Protein AF-A0AAD9VGA0-F1 (afdb_monomer_lite)

Sequence (238 aa):
MTLRWYESGWRPCSQTCGKGIQLRQIVCRRKISQDQYETVNDSSCDSDKPTGILQQECNKVACPAEWKALAWSECSRSCGGGEMTRTIRCMKRNSYGKLVTVLNHQCMHAPK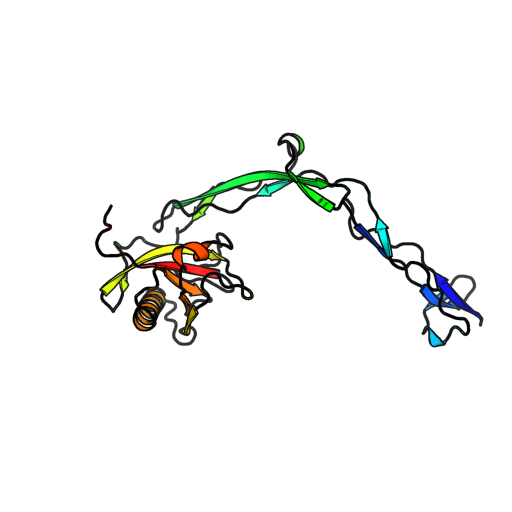PITMEECNTDINCPRAIMGSDGKEFIPLGCYKDSNNYRALPEFVANFRGRIDWSKMEKTVQKCAHQVVLKNSTYKVFAIQYYGECWSGNEGEKTYSEYGWSRNCWQGVGGSNTNFVYEFVDGKKNP

pLDDT: mean 90.89, std 9.79, range [30.86, 98.44]

InterPro domains:
  IPR000884 Thrombospondin type-1 (TSP1) repeat [PS50092] (8-62)
  IPR000884 Thrombospondin type-1 (TSP1) repeat [PS50092] (63-126)
  IPR000884 Thrombospondin type-1 (TSP1) repeat [SM00209] (5-64)
  IPR000884 Thrombospondin type-1 (TSP1) repeat [SM00209] (67-126)
  IPR036383 Thrombospondin type-1 repeat superfamily [G3DSA:2.20.100.10] (2-64)
  IPR036383 Thrombospondin type-1 repeat superfamily [G3DSA:2.20.100.10] (65-126)
  IPR036383 Thrombospondin type-1 repeat superfamily [SSF82895] (5-63)
  IPR036383 Thrombospondin type-1 repeat superfamily [SSF82895] (63-122)
  IPR050439 ADAMTS and ADAMTS-like [PTHR13723] (4-182)

Structure (mmCIF, N/CA/C/O backbone):
data_AF-A0AAD9VGA0-F1
#
_entry.id   AF-A0AAD9VGA0-F1
#
loop_
_atom_site.group_PDB
_atom_site.id
_atom_site.type_symbol
_atom_site.label_atom_id
_atom_site.label_alt_id
_atom_site.label_comp_id
_atom_site.label_asym_id
_atom_site.label_entity_id
_atom_site.label_seq_id
_atom_site.pdbx_PDB_ins_code
_atom_site.Cartn_x
_atom_site.Cartn_y
_atom_site.Cartn_z
_atom_site.occupancy
_atom_site.B_iso_or_equiv
_atom_site.auth_seq_id
_atom_site.auth_comp_id
_atom_site.auth_asym_id
_atom_site.auth_atom_id
_atom_site.pdbx_PDB_model_num
ATOM 1 N N . MET A 1 1 ? 28.575 -36.199 -36.493 1.00 62.44 1 MET A N 1
ATOM 2 C CA . MET A 1 1 ? 27.748 -35.032 -36.106 1.00 62.44 1 MET A CA 1
ATOM 3 C C . MET A 1 1 ? 28.604 -34.135 -35.233 1.00 62.44 1 MET A C 1
ATOM 5 O O . MET A 1 1 ? 29.202 -34.643 -34.300 1.00 62.44 1 MET A O 1
ATOM 9 N N . THR A 1 2 ? 28.741 -32.854 -35.564 1.00 79.94 2 THR A N 1
ATOM 10 C CA . THR A 1 2 ? 29.657 -31.941 -34.859 1.00 79.94 2 THR A CA 1
ATOM 11 C C . THR A 1 2 ? 28.898 -31.183 -33.768 1.00 79.94 2 THR A C 1
ATOM 13 O O . THR A 1 2 ? 27.889 -30.540 -34.066 1.00 79.94 2 THR A O 1
ATOM 16 N N . LEU A 1 3 ? 29.374 -31.278 -32.526 1.00 88.56 3 LEU A N 1
ATOM 17 C CA . LEU A 1 3 ? 28.863 -30.568 -31.348 1.00 88.56 3 LEU A CA 1
ATOM 18 C C . LEU A 1 3 ? 29.737 -29.342 -31.089 1.00 88.56 3 LEU A C 1
ATOM 20 O O . LEU A 1 3 ? 30.962 -29.440 -31.156 1.00 88.56 3 LEU A O 1
ATOM 24 N N . ARG A 1 4 ? 29.125 -28.172 -30.880 1.00 90.81 4 ARG A N 1
ATOM 25 C CA . ARG A 1 4 ? 29.853 -26.912 -30.658 1.00 90.81 4 ARG A CA 1
ATOM 26 C C . ARG A 1 4 ? 29.105 -25.999 -29.698 1.00 90.81 4 ARG A C 1
ATOM 28 O O . ARG A 1 4 ? 27.873 -25.952 -29.711 1.00 90.81 4 ARG A O 1
ATOM 35 N N . TRP A 1 5 ? 29.858 -25.222 -28.926 1.00 92.81 5 TRP A N 1
ATOM 36 C CA . TRP A 1 5 ? 29.312 -24.114 -28.152 1.00 92.81 5 TRP A CA 1
ATOM 37 C C . TRP A 1 5 ? 28.747 -23.040 -29.074 1.00 92.81 5 TRP A C 1
ATOM 39 O O . TRP A 1 5 ? 29.385 -22.624 -30.040 1.00 92.81 5 TRP A O 1
ATOM 49 N N . TYR A 1 6 ? 27.549 -22.577 -28.747 1.00 92.38 6 TYR A N 1
ATOM 50 C CA . TYR A 1 6 ? 26.895 -21.468 -29.415 1.00 92.38 6 TYR A CA 1
ATOM 51 C C . TYR A 1 6 ? 26.627 -20.353 -28.413 1.00 92.38 6 TYR A C 1
ATOM 53 O O . TYR A 1 6 ? 25.890 -20.543 -27.443 1.00 92.38 6 TYR A O 1
ATOM 61 N N . GLU A 1 7 ? 27.194 -19.184 -28.687 1.00 94.06 7 GLU A N 1
ATOM 62 C CA . GLU A 1 7 ? 26.879 -17.943 -27.993 1.00 94.06 7 GLU A CA 1
ATOM 63 C C . GLU A 1 7 ? 25.741 -17.231 -28.729 1.00 94.06 7 GLU A C 1
ATOM 65 O O . GLU A 1 7 ? 25.839 -16.919 -29.917 1.00 94.06 7 GLU A O 1
ATOM 70 N N . SER A 1 8 ? 24.629 -16.993 -28.036 1.00 93.50 8 SER A N 1
ATOM 71 C CA . SER A 1 8 ? 23.503 -16.280 -28.630 1.00 93.50 8 SER A CA 1
ATOM 72 C C . SER A 1 8 ? 23.785 -14.786 -28.768 1.00 93.50 8 SER A C 1
ATOM 74 O O . SER A 1 8 ? 24.541 -14.197 -27.995 1.00 93.50 8 SER A O 1
ATOM 76 N N . GLY A 1 9 ? 23.055 -14.137 -29.677 1.00 95.00 9 GLY A N 1
ATOM 77 C CA . GLY A 1 9 ? 22.855 -12.693 -29.592 1.00 95.00 9 GLY A CA 1
ATOM 78 C C . GLY A 1 9 ? 22.198 -12.295 -28.265 1.00 95.00 9 GLY A C 1
ATOM 79 O O . GLY A 1 9 ? 21.651 -13.134 -27.535 1.00 95.00 9 GLY A O 1
ATOM 80 N N . TRP A 1 10 ? 22.250 -11.004 -27.952 1.00 96.38 10 TRP A N 1
ATOM 81 C CA . TRP A 1 10 ? 21.553 -10.456 -26.797 1.00 96.38 10 TRP A CA 1
ATOM 82 C C . TRP A 1 10 ? 20.039 -10.518 -26.993 1.00 96.38 10 TRP A C 1
ATOM 84 O O . TRP A 1 10 ? 19.517 -10.155 -28.047 1.00 96.38 10 TRP A O 1
ATOM 94 N N . ARG A 1 11 ? 19.328 -10.982 -25.964 1.00 95.94 11 ARG A N 1
ATOM 95 C CA . ARG A 1 11 ? 17.867 -10.878 -25.889 1.00 95.94 11 ARG A CA 1
ATOM 96 C C . ARG A 1 11 ? 17.455 -9.403 -25.774 1.00 95.94 11 ARG A C 1
ATOM 98 O O . ARG A 1 11 ? 18.273 -8.584 -25.350 1.00 95.94 11 ARG A O 1
ATOM 105 N N . PRO A 1 12 ? 16.192 -9.060 -26.085 1.00 95.38 12 PRO A N 1
ATOM 106 C CA . PRO A 1 12 ? 15.667 -7.728 -25.814 1.00 95.38 12 PRO A CA 1
ATOM 107 C C . PRO A 1 12 ? 15.926 -7.292 -24.369 1.00 95.38 12 PRO A C 1
ATOM 109 O O . PRO A 1 12 ? 15.949 -8.112 -23.447 1.00 95.38 12 PRO A O 1
ATOM 112 N N . CYS A 1 13 ? 16.124 -5.990 -24.188 1.00 94.94 13 CYS A N 1
ATOM 113 C CA . CYS A 1 13 ? 16.367 -5.406 -22.878 1.00 94.94 13 CYS A CA 1
ATOM 114 C C . CYS A 1 13 ? 15.193 -5.678 -21.923 1.00 94.94 13 CYS A C 1
ATOM 116 O O . CYS A 1 13 ? 14.035 -5.642 -22.335 1.00 94.94 13 CYS A O 1
ATOM 118 N N . SER A 1 14 ? 15.479 -5.894 -20.634 1.00 94.56 14 SER A N 1
ATOM 119 C CA . SER A 1 14 ? 14.459 -6.127 -19.597 1.00 94.56 14 SER A CA 1
ATOM 120 C C . SER A 1 14 ? 13.507 -4.952 -19.374 1.00 94.56 14 SER A C 1
ATOM 122 O O . SER A 1 14 ? 12.482 -5.100 -18.716 1.00 94.56 14 SER A O 1
ATOM 124 N N . GLN A 1 15 ? 13.863 -3.782 -19.895 1.00 91.94 15 GLN A N 1
ATOM 125 C CA . GLN A 1 15 ? 13.056 -2.575 -19.885 1.00 91.94 15 GLN A CA 1
ATOM 126 C C . GLN A 1 15 ? 13.036 -1.986 -21.294 1.00 91.94 15 GLN A C 1
ATOM 128 O O . GLN A 1 15 ? 13.959 -2.206 -22.075 1.00 91.94 15 GLN A O 1
ATOM 133 N N . THR A 1 16 ? 12.027 -1.186 -21.618 1.00 92.62 16 THR A N 1
ATOM 134 C CA . THR A 1 16 ? 11.989 -0.394 -22.863 1.00 92.62 16 THR A CA 1
ATOM 135 C C . THR A 1 16 ? 12.555 1.019 -22.676 1.00 92.62 16 THR A C 1
ATOM 137 O O . THR A 1 16 ? 12.892 1.687 -23.648 1.00 92.62 16 THR A O 1
ATOM 140 N N . CYS A 1 17 ? 12.696 1.472 -21.427 1.00 93.25 17 CYS A N 1
ATOM 141 C CA . CYS A 1 17 ? 13.276 2.755 -21.038 1.00 93.25 17 CYS A CA 1
ATOM 142 C C . CYS A 1 17 ? 13.915 2.665 -19.643 1.00 93.25 17 CYS A C 1
ATOM 144 O O . CYS A 1 17 ? 13.653 1.739 -18.876 1.00 93.25 17 CYS A O 1
ATOM 146 N N . GLY A 1 18 ? 14.742 3.647 -19.289 1.00 91.12 18 GLY A N 1
ATOM 147 C CA . GLY A 1 18 ? 15.564 3.621 -18.079 1.00 91.12 18 GLY A CA 1
ATOM 148 C C . GLY A 1 18 ? 16.623 2.519 -18.128 1.00 91.12 18 GLY A C 1
ATOM 149 O O . GLY A 1 18 ? 16.720 1.786 -19.106 1.00 91.12 18 GLY A O 1
ATOM 150 N N . LYS A 1 19 ? 17.419 2.390 -17.065 1.00 93.19 19 LYS A N 1
ATOM 151 C CA . LYS A 1 19 ? 18.452 1.352 -16.959 1.00 93.19 19 LYS A CA 1
ATOM 152 C C . LYS A 1 19 ? 17.827 -0.049 -16.947 1.00 93.19 19 LYS A C 1
ATOM 154 O O . LYS A 1 19 ? 17.031 -0.354 -16.057 1.00 93.19 19 LYS A O 1
ATOM 159 N N . GLY A 1 20 ? 18.207 -0.889 -17.906 1.00 92.50 20 GLY A N 1
ATOM 160 C CA . GLY A 1 20 ? 17.779 -2.282 -18.014 1.00 92.50 20 GLY A CA 1
ATOM 161 C C . GLY A 1 20 ? 18.955 -3.248 -18.147 1.00 92.50 20 GLY A C 1
ATOM 162 O O . GLY A 1 20 ? 20.122 -2.853 -18.143 1.00 92.50 20 GLY A O 1
ATOM 163 N N . ILE A 1 21 ? 18.631 -4.533 -18.254 1.00 94.50 21 ILE A N 1
ATOM 164 C CA . ILE A 1 21 ? 19.590 -5.628 -18.392 1.00 94.50 21 ILE A CA 1
ATOM 165 C C . ILE A 1 21 ? 19.180 -6.496 -19.581 1.00 94.50 21 ILE A C 1
ATOM 167 O O . ILE A 1 21 ? 18.012 -6.854 -19.715 1.00 94.50 21 ILE A O 1
ATOM 171 N N . GLN A 1 22 ? 20.137 -6.849 -20.433 1.00 96.00 22 GLN A N 1
ATOM 172 C CA . GLN A 1 22 ? 19.956 -7.836 -21.492 1.00 96.00 22 GLN A CA 1
ATOM 173 C C . GLN A 1 22 ? 20.795 -9.070 -21.183 1.00 96.00 22 GLN A C 1
ATOM 175 O O . GLN A 1 22 ? 21.879 -8.981 -20.601 1.00 96.00 22 GLN A O 1
ATOM 180 N N . LEU A 1 23 ? 20.257 -10.224 -21.565 1.00 96.69 23 LEU A N 1
ATOM 181 C CA . LEU A 1 23 ? 20.837 -11.531 -21.291 1.00 96.69 23 LEU A CA 1
ATOM 182 C C . LEU A 1 23 ? 21.171 -12.226 -22.604 1.00 96.69 23 LEU A C 1
ATOM 184 O O . LEU A 1 23 ? 20.429 -12.111 -23.581 1.00 96.69 23 LEU A O 1
ATOM 188 N N . ARG A 1 24 ? 22.253 -12.990 -22.615 1.00 96.19 24 ARG A N 1
ATOM 189 C CA . ARG A 1 24 ? 22.559 -13.958 -23.669 1.00 96.19 24 ARG A CA 1
ATOM 190 C C . ARG A 1 24 ? 22.984 -15.268 -23.032 1.00 96.19 24 ARG A C 1
ATOM 192 O O . ARG A 1 24 ? 23.220 -15.333 -21.829 1.00 96.19 24 ARG A O 1
ATOM 199 N N . GLN A 1 25 ? 23.032 -16.323 -23.826 1.00 94.31 25 GLN A N 1
ATOM 200 C CA . GLN A 1 25 ? 23.340 -17.659 -23.333 1.00 94.31 25 GLN A CA 1
ATOM 201 C C . GLN A 1 25 ? 24.420 -18.315 -24.174 1.00 94.31 25 GLN A C 1
ATOM 203 O O . GLN A 1 25 ? 24.515 -18.077 -25.378 1.00 94.31 25 GLN A O 1
ATOM 208 N N . ILE A 1 26 ? 25.181 -19.180 -23.516 1.00 94.94 26 ILE A N 1
ATOM 209 C CA . ILE A 1 26 ? 26.150 -20.069 -24.138 1.00 94.94 26 ILE A CA 1
ATOM 210 C C . ILE A 1 26 ? 25.641 -21.484 -23.902 1.00 94.94 26 ILE A C 1
ATOM 212 O O . ILE A 1 26 ? 25.515 -21.913 -22.752 1.00 94.94 26 ILE A O 1
ATOM 216 N N . VAL A 1 27 ? 25.288 -22.164 -24.989 1.00 94.00 27 VAL A N 1
ATOM 217 C CA . VAL A 1 27 ? 24.670 -23.496 -24.966 1.00 94.00 27 VAL A CA 1
ATOM 218 C C . VAL A 1 27 ? 25.391 -24.435 -25.922 1.00 94.00 27 VAL A C 1
ATOM 220 O O . VAL A 1 27 ? 25.845 -24.003 -26.984 1.00 94.00 27 VAL A O 1
ATOM 223 N N . CYS A 1 28 ? 25.490 -25.715 -25.570 1.00 95.00 28 CYS A N 1
ATOM 224 C CA . CYS A 1 28 ? 26.011 -26.725 -26.484 1.00 95.00 28 CYS A CA 1
ATOM 225 C C . CYS A 1 28 ? 24.952 -27.046 -27.549 1.00 95.00 28 CYS A C 1
ATOM 227 O O . CYS A 1 28 ? 23.792 -27.303 -27.220 1.00 95.00 28 CYS A O 1
ATOM 229 N N . ARG A 1 29 ? 25.320 -27.004 -28.836 1.00 94.19 29 ARG A N 1
ATOM 230 C CA . ARG A 1 29 ? 24.405 -27.310 -29.946 1.00 94.19 29 ARG A CA 1
ATOM 231 C C . ARG A 1 29 ? 24.927 -28.426 -30.840 1.00 94.19 29 ARG A C 1
ATOM 233 O O . ARG A 1 29 ? 26.109 -28.468 -31.180 1.00 94.19 29 ARG A O 1
ATOM 240 N N . ARG A 1 30 ? 24.005 -29.280 -31.291 1.00 92.69 30 ARG A N 1
ATOM 241 C CA . ARG A 1 30 ? 24.195 -30.311 -32.318 1.00 92.69 30 ARG A CA 1
ATOM 242 C C . ARG A 1 30 ? 23.584 -29.854 -33.637 1.00 92.69 30 ARG A C 1
ATOM 244 O O . ARG A 1 30 ? 22.428 -29.441 -33.661 1.00 92.69 30 ARG A O 1
ATOM 251 N N . LYS A 1 31 ? 24.327 -29.961 -34.743 1.00 91.06 31 LYS A N 1
ATOM 252 C CA . LYS A 1 31 ? 23.779 -29.738 -36.092 1.00 91.06 31 LYS A CA 1
ATOM 253 C C . LYS A 1 31 ? 22.988 -30.970 -36.552 1.00 91.06 31 LYS A C 1
ATOM 255 O O . LYS A 1 31 ? 23.565 -32.054 -36.630 1.00 91.06 31 LYS A O 1
ATOM 260 N N . ILE A 1 32 ? 21.699 -30.793 -36.847 1.00 90.56 32 ILE A N 1
ATOM 261 C CA . ILE A 1 32 ? 20.788 -31.842 -37.341 1.00 90.56 32 ILE A CA 1
ATOM 262 C C . ILE A 1 32 ? 20.746 -31.840 -38.874 1.00 90.56 32 ILE A C 1
ATOM 264 O O . ILE A 1 32 ? 20.873 -32.890 -39.496 1.00 90.56 32 ILE A O 1
ATOM 268 N N . SER A 1 33 ? 20.610 -30.665 -39.491 1.00 88.81 33 SER A N 1
ATOM 269 C CA . SER A 1 33 ? 20.574 -30.484 -40.950 1.00 88.81 33 SER A CA 1
ATOM 270 C C . SER A 1 33 ? 21.265 -29.175 -41.343 1.00 88.81 33 SER A C 1
ATOM 272 O O . SER A 1 33 ? 21.912 -28.554 -40.500 1.00 88.81 33 SER A O 1
ATOM 274 N N . GLN A 1 34 ? 21.192 -28.761 -42.613 1.00 83.25 34 GLN A N 1
ATOM 275 C CA . GLN A 1 34 ? 21.968 -27.633 -43.144 1.00 83.25 34 GLN A CA 1
ATOM 276 C C . GLN A 1 34 ? 21.799 -26.337 -42.319 1.00 83.25 34 GLN A C 1
ATOM 278 O O . GLN A 1 34 ? 22.819 -25.689 -42.076 1.00 83.25 34 GLN A O 1
ATOM 283 N N . ASP A 1 35 ? 20.610 -26.103 -41.735 1.00 85.06 35 ASP A N 1
ATOM 284 C CA . ASP A 1 35 ? 20.292 -24.949 -40.866 1.00 85.06 35 ASP A CA 1
ATOM 285 C C . ASP A 1 35 ? 19.510 -25.284 -39.580 1.00 85.06 35 ASP A C 1
ATOM 287 O O . ASP A 1 35 ? 19.084 -24.385 -38.854 1.00 85.06 35 ASP A O 1
ATOM 291 N N . GLN A 1 36 ? 19.328 -26.566 -39.250 1.00 89.88 36 GLN A N 1
ATOM 292 C CA . GLN A 1 36 ? 18.686 -26.956 -37.992 1.00 89.88 36 GLN A CA 1
ATOM 293 C C . GLN A 1 36 ? 19.709 -27.363 -36.941 1.00 89.88 36 GLN A C 1
ATOM 295 O O . GLN A 1 36 ? 20.587 -28.198 -37.181 1.00 89.88 36 GLN A O 1
ATOM 300 N N . TYR A 1 37 ? 19.541 -26.791 -35.751 1.00 92.00 37 TYR A N 1
ATOM 301 C CA . TYR A 1 37 ? 20.381 -27.031 -34.590 1.00 92.00 37 TYR A CA 1
ATOM 302 C C . TYR A 1 37 ? 19.513 -27.367 -33.387 1.00 92.00 37 TYR A C 1
ATOM 304 O O . TYR A 1 37 ? 18.477 -26.745 -33.163 1.00 92.00 37 TYR A O 1
ATOM 312 N N . GLU A 1 38 ? 19.984 -28.300 -32.579 1.00 93.44 38 GLU A N 1
ATOM 313 C CA . GLU A 1 38 ? 19.356 -28.690 -31.326 1.00 93.44 38 GLU A CA 1
ATOM 314 C C . GLU A 1 38 ? 20.283 -28.349 -30.169 1.00 93.44 38 GLU A C 1
ATOM 316 O O . GLU A 1 38 ? 21.483 -28.617 -30.228 1.00 93.44 38 GLU A O 1
ATOM 321 N N . THR A 1 39 ? 19.728 -27.744 -29.122 1.00 94.88 39 THR A N 1
ATOM 322 C CA . THR A 1 39 ? 20.448 -27.516 -27.868 1.00 94.88 39 THR A CA 1
ATOM 323 C C . THR A 1 39 ? 20.510 -28.822 -27.084 1.00 94.88 39 THR A C 1
ATOM 325 O O . THR A 1 39 ? 19.473 -29.415 -26.802 1.00 94.88 39 THR A O 1
ATOM 328 N N . VAL A 1 40 ? 21.713 -29.245 -26.711 1.00 94.38 40 VAL A N 1
ATOM 329 C CA . VAL A 1 40 ? 21.966 -30.462 -25.928 1.00 94.38 40 VAL A CA 1
ATOM 330 C C . VAL A 1 40 ? 22.605 -30.108 -24.583 1.00 94.38 40 VAL A C 1
ATOM 332 O O . VAL A 1 40 ? 22.845 -28.937 -24.290 1.00 94.38 40 VAL A O 1
ATOM 335 N N . ASN A 1 41 ? 22.865 -31.114 -23.746 1.00 93.25 41 ASN A N 1
ATOM 336 C CA . ASN A 1 41 ? 23.527 -30.906 -22.463 1.00 93.25 41 ASN A CA 1
ATOM 337 C C . ASN A 1 41 ? 24.957 -30.369 -22.658 1.00 93.25 41 ASN A C 1
ATOM 339 O O . ASN A 1 41 ? 25.671 -30.791 -23.565 1.00 93.25 41 ASN A O 1
ATOM 343 N N . ASP A 1 42 ? 25.378 -29.475 -21.768 1.00 91.75 42 ASP A N 1
ATOM 344 C CA . ASP A 1 42 ? 26.713 -28.873 -21.751 1.00 91.75 42 ASP A CA 1
ATOM 345 C C . ASP A 1 42 ? 27.849 -29.914 -21.768 1.00 91.75 42 ASP A C 1
ATOM 347 O O . ASP A 1 42 ? 28.846 -29.709 -22.453 1.00 91.75 42 ASP A O 1
ATOM 351 N N . SER A 1 43 ? 27.662 -31.062 -21.104 1.00 90.38 43 SER A N 1
ATOM 352 C CA . SER A 1 43 ? 28.620 -32.186 -21.081 1.00 90.38 43 SER A CA 1
ATOM 353 C C . SER A 1 43 ? 28.866 -32.848 -22.440 1.00 90.38 43 SER A C 1
ATOM 355 O O . SER A 1 43 ? 29.805 -33.620 -22.580 1.00 90.38 43 SER A O 1
ATOM 357 N N . SER A 1 44 ? 28.023 -32.577 -23.441 1.00 91.94 44 SER A N 1
ATOM 358 C CA . SER A 1 44 ? 28.179 -33.121 -24.794 1.00 91.94 44 SER A CA 1
ATOM 359 C C . SER A 1 44 ? 29.185 -32.336 -25.644 1.00 91.94 44 SER A C 1
ATOM 361 O O . SER A 1 44 ? 29.552 -32.789 -26.723 1.00 91.94 44 SER A O 1
ATOM 363 N N . CYS A 1 45 ? 29.599 -31.144 -25.212 1.00 91.81 45 CYS A N 1
ATOM 364 C CA . CYS A 1 45 ? 30.639 -30.377 -25.885 1.00 91.81 45 CYS A CA 1
ATOM 365 C C . CYS A 1 45 ? 31.990 -30.660 -25.210 1.00 91.81 45 CYS A C 1
ATOM 367 O O . CYS A 1 45 ? 32.174 -30.305 -24.053 1.00 91.81 45 CYS A O 1
ATOM 369 N N . ASP A 1 46 ? 32.934 -31.256 -25.948 1.00 85.19 46 ASP A N 1
ATOM 370 C CA . ASP A 1 46 ? 34.232 -31.708 -25.406 1.00 85.19 46 ASP A CA 1
ATOM 371 C C . ASP A 1 46 ? 35.186 -30.564 -25.017 1.00 85.19 46 ASP A C 1
ATOM 373 O O . ASP A 1 46 ? 36.121 -30.757 -24.245 1.00 85.19 46 ASP A O 1
ATOM 377 N N . SER A 1 47 ? 34.987 -29.366 -25.573 1.00 86.69 47 SER A N 1
ATOM 378 C CA . SER A 1 47 ? 35.787 -28.182 -25.246 1.00 86.69 47 SER A CA 1
ATOM 379 C C . SER A 1 47 ? 35.226 -27.445 -24.032 1.00 86.69 47 SER A C 1
ATOM 381 O O . SER A 1 47 ? 34.010 -27.421 -23.847 1.00 86.69 47 SER A O 1
ATOM 383 N N . ASP A 1 48 ? 36.071 -26.723 -23.296 1.00 89.75 48 ASP A N 1
ATOM 384 C CA . ASP A 1 48 ? 35.631 -25.886 -22.174 1.00 89.75 48 ASP A CA 1
ATOM 385 C C . ASP A 1 48 ? 34.520 -24.906 -22.567 1.00 89.75 48 ASP A C 1
ATOM 387 O O . ASP A 1 48 ? 34.530 -24.307 -23.650 1.00 89.75 48 ASP A O 1
ATOM 391 N N . LYS A 1 49 ? 33.551 -24.727 -21.662 1.00 91.25 49 LYS A N 1
ATOM 392 C CA . LYS A 1 49 ? 32.469 -23.762 -21.847 1.00 91.25 49 LYS A CA 1
ATOM 393 C C . LYS A 1 49 ? 33.042 -22.341 -21.836 1.00 91.25 49 LYS A C 1
ATOM 395 O O . LYS A 1 49 ? 33.644 -21.948 -20.835 1.00 91.25 49 LYS A O 1
ATOM 400 N N . PRO A 1 50 ? 32.817 -21.534 -22.888 1.00 90.25 50 PRO A N 1
ATOM 401 C CA . PRO A 1 50 ? 33.311 -20.166 -22.902 1.00 90.25 50 PRO A CA 1
ATOM 402 C C . PRO A 1 50 ? 32.746 -19.344 -21.734 1.00 90.25 50 PRO A C 1
ATOM 404 O O . PRO A 1 50 ? 31.550 -19.389 -21.443 1.00 90.25 50 PRO A O 1
ATOM 407 N N . THR A 1 51 ? 33.599 -18.543 -21.095 1.00 86.88 51 THR A N 1
ATOM 408 C CA . THR A 1 51 ? 33.268 -17.673 -19.949 1.00 86.88 51 THR A CA 1
ATOM 409 C C . THR A 1 51 ? 32.810 -16.277 -20.384 1.00 86.88 51 THR A C 1
ATOM 411 O O . THR A 1 51 ? 33.065 -15.274 -19.717 1.00 86.88 51 THR A O 1
ATOM 414 N N . GLY A 1 52 ? 32.143 -16.193 -21.538 1.00 84.88 52 GLY A N 1
ATOM 415 C CA . GLY A 1 52 ? 31.665 -14.930 -22.092 1.00 84.88 52 GLY A CA 1
ATOM 416 C C . GLY A 1 52 ? 30.693 -14.205 -21.155 1.00 84.88 52 GLY A C 1
ATOM 417 O O . GLY A 1 52 ? 30.004 -14.813 -20.338 1.00 84.88 52 GLY A O 1
ATOM 418 N N . ILE A 1 53 ? 30.604 -12.881 -21.297 1.00 91.62 53 ILE A N 1
ATOM 419 C CA . ILE A 1 53 ? 29.676 -12.054 -20.514 1.00 91.62 53 ILE A CA 1
ATOM 420 C C . ILE A 1 53 ? 28.238 -12.484 -20.834 1.00 91.62 53 ILE A C 1
ATOM 422 O O . ILE A 1 53 ? 27.789 -12.292 -21.959 1.00 91.62 53 ILE A O 1
ATOM 426 N N . LEU A 1 54 ? 27.504 -13.040 -19.870 1.00 94.94 54 LEU A N 1
ATOM 427 C CA . LEU A 1 54 ? 26.120 -13.506 -20.074 1.00 94.94 54 LEU A CA 1
ATOM 428 C C . LEU A 1 54 ? 25.065 -12.422 -19.818 1.00 94.94 54 LEU A C 1
ATOM 430 O O . LEU A 1 54 ? 23.898 -12.584 -20.177 1.00 94.94 54 LEU A O 1
ATOM 434 N N . GLN A 1 55 ? 25.479 -11.307 -19.219 1.00 96.06 55 GLN A N 1
ATOM 435 C CA . GLN A 1 55 ? 24.615 -10.206 -18.821 1.00 96.06 55 GLN A CA 1
ATOM 436 C C . GLN A 1 55 ? 25.300 -8.864 -19.067 1.00 96.06 55 GLN A C 1
ATOM 438 O O . GLN A 1 55 ? 26.435 -8.671 -18.640 1.00 96.06 55 GLN A O 1
ATOM 443 N N . GLN A 1 56 ? 24.591 -7.908 -19.664 1.00 94.81 56 GLN A N 1
ATOM 444 C CA . GLN A 1 56 ? 25.072 -6.529 -19.743 1.00 94.81 56 GLN A CA 1
ATOM 445 C C . GLN A 1 56 ? 23.947 -5.510 -19.574 1.00 94.81 56 GLN A C 1
ATOM 447 O O . GLN A 1 56 ? 22.767 -5.816 -19.762 1.00 94.81 56 GLN A O 1
ATOM 452 N N . GLU A 1 57 ? 24.326 -4.282 -19.231 1.00 94.12 57 GLU A N 1
ATOM 453 C CA . GLU A 1 57 ? 23.392 -3.163 -19.177 1.00 94.12 57 GLU A CA 1
ATOM 454 C C . GLU A 1 57 ? 22.877 -2.815 -20.580 1.00 94.12 57 GLU A C 1
ATOM 456 O O . GLU A 1 57 ? 23.580 -2.920 -21.589 1.00 94.12 57 GLU A O 1
ATOM 461 N N . CYS A 1 58 ? 21.624 -2.386 -20.642 1.00 92.94 58 CYS A N 1
ATOM 462 C CA . CYS A 1 58 ? 20.987 -1.866 -21.844 1.00 92.94 58 CYS A CA 1
ATOM 463 C C . CYS A 1 58 ? 20.124 -0.657 -21.491 1.00 92.94 58 CYS A C 1
ATOM 465 O O . CYS A 1 58 ? 19.781 -0.452 -20.327 1.00 92.94 58 CYS A O 1
ATOM 467 N N . ASN A 1 59 ? 19.784 0.122 -22.522 1.00 85.56 59 ASN A N 1
ATOM 468 C CA . ASN A 1 59 ? 19.064 1.394 -22.460 1.00 85.56 59 ASN A CA 1
ATOM 469 C C . ASN A 1 59 ? 19.780 2.502 -21.670 1.00 85.56 59 ASN A C 1
ATOM 471 O O . ASN A 1 59 ? 20.040 2.407 -20.475 1.00 85.56 59 ASN A O 1
ATOM 475 N N . LYS A 1 60 ? 20.021 3.627 -22.349 1.00 81.56 60 LYS A N 1
ATOM 476 C CA . LYS A 1 60 ? 20.514 4.879 -21.742 1.00 81.56 60 LYS A CA 1
ATOM 477 C C . LYS A 1 60 ? 19.507 6.026 -21.883 1.00 81.56 60 LYS A C 1
ATOM 479 O O . LYS A 1 60 ? 19.862 7.191 -21.737 1.00 81.56 60 LYS A O 1
ATOM 484 N N . VAL A 1 61 ? 18.250 5.697 -22.173 1.00 90.69 61 VAL A N 1
ATOM 485 C CA . VAL A 1 61 ? 17.162 6.655 -22.413 1.00 90.69 61 VAL A CA 1
ATOM 486 C C . VAL A 1 61 ? 16.289 6.740 -21.167 1.00 90.69 61 VAL A C 1
ATOM 488 O O . VAL A 1 61 ? 15.989 5.718 -20.560 1.00 90.69 61 VAL A O 1
ATOM 491 N N . ALA A 1 62 ? 15.891 7.943 -20.757 1.00 94.12 62 ALA A N 1
ATOM 492 C CA . ALA A 1 62 ? 14.961 8.115 -19.641 1.00 94.12 62 ALA A CA 1
ATOM 493 C C . ALA A 1 62 ? 13.542 7.662 -20.023 1.00 94.12 62 ALA A C 1
ATOM 495 O O . ALA A 1 62 ? 13.131 7.788 -21.173 1.00 94.12 62 ALA A O 1
ATOM 496 N N . CYS A 1 63 ? 12.779 7.174 -19.050 1.00 94.94 63 CYS A N 1
ATOM 497 C CA . CYS A 1 63 ? 11.365 6.886 -19.253 1.00 94.94 63 CYS A CA 1
ATOM 498 C C . CYS A 1 63 ? 10.538 8.171 -19.411 1.00 94.94 63 CYS A C 1
ATOM 500 O O . CYS A 1 63 ? 10.933 9.218 -18.875 1.00 94.94 63 CYS A O 1
ATOM 502 N N . PRO A 1 64 ? 9.378 8.093 -20.092 1.00 96.44 64 PRO A N 1
ATOM 503 C CA . PRO A 1 64 ? 8.382 9.157 -20.078 1.00 96.44 64 PRO A CA 1
ATOM 504 C C . PRO A 1 64 ? 8.014 9.568 -18.648 1.00 96.44 64 PRO A C 1
ATOM 506 O O . PRO A 1 64 ? 8.085 8.765 -17.713 1.00 96.44 64 PRO A O 1
ATOM 509 N N . ALA A 1 65 ? 7.660 10.839 -18.469 1.00 97.44 65 ALA A N 1
ATOM 510 C CA . ALA A 1 65 ? 7.220 11.340 -17.177 1.00 97.44 65 ALA A CA 1
ATOM 511 C C . ALA A 1 65 ? 5.745 11.004 -16.940 1.00 97.44 65 ALA A C 1
ATOM 513 O O . ALA A 1 65 ? 4.913 11.127 -17.836 1.00 97.44 65 ALA A O 1
ATOM 514 N N . GLU A 1 66 ? 5.429 10.606 -15.714 1.00 97.44 66 GLU A N 1
ATOM 515 C CA . GLU A 1 66 ? 4.091 10.212 -15.293 1.00 97.44 66 GLU A CA 1
ATOM 516 C C . GLU A 1 66 ? 3.722 10.890 -13.974 1.00 97.44 66 GLU A C 1
ATOM 518 O O . GLU A 1 66 ? 4.571 11.133 -13.108 1.00 97.44 66 GLU A O 1
ATOM 523 N N . TRP A 1 67 ? 2.430 11.152 -13.787 1.00 97.94 67 TRP A N 1
ATOM 524 C CA . TRP A 1 67 ? 1.911 11.567 -12.492 1.00 97.94 67 TRP A CA 1
ATOM 525 C C . TRP A 1 67 ? 1.964 10.399 -11.511 1.00 97.94 67 TRP A C 1
ATOM 527 O O . TRP A 1 67 ? 1.371 9.343 -11.736 1.00 97.94 67 TRP A O 1
ATOM 537 N N . LYS A 1 68 ? 2.652 10.598 -10.390 1.00 96.56 68 LYS A N 1
ATOM 538 C CA . LYS A 1 68 ? 2.661 9.661 -9.269 1.00 96.56 68 LYS A CA 1
ATOM 539 C C . LYS A 1 68 ? 1.874 10.253 -8.113 1.00 96.56 68 LYS A C 1
ATOM 541 O O . LYS A 1 68 ? 2.173 11.350 -7.640 1.00 96.56 68 LYS A O 1
ATOM 546 N N . ALA A 1 69 ? 0.848 9.519 -7.698 1.00 94.75 69 ALA A N 1
ATOM 547 C CA . ALA A 1 69 ? 0.086 9.805 -6.498 1.00 94.75 69 ALA A CA 1
ATOM 548 C C . ALA A 1 69 ? 0.924 9.499 -5.257 1.00 94.75 69 ALA A C 1
ATOM 550 O O . ALA A 1 69 ? 1.556 8.446 -5.177 1.00 94.75 69 ALA A O 1
ATOM 551 N N . LEU A 1 70 ? 0.925 10.433 -4.313 1.00 92.44 70 LEU A N 1
ATOM 552 C CA . LEU A 1 70 ? 1.503 10.231 -2.993 1.00 92.44 70 LEU A CA 1
ATOM 553 C 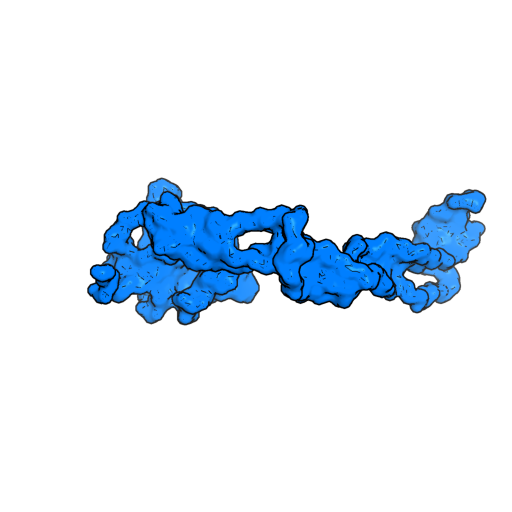C . LEU A 1 70 ? 0.489 9.541 -2.068 1.00 92.44 70 LEU A C 1
ATOM 555 O O . LEU A 1 70 ? -0.591 9.130 -2.504 1.00 92.44 70 LEU A O 1
ATOM 559 N N . ALA A 1 71 ? 0.865 9.377 -0.800 1.00 89.69 71 ALA A N 1
ATOM 560 C CA . ALA A 1 71 ? -0.018 8.823 0.215 1.00 89.69 71 ALA A CA 1
ATOM 561 C C . ALA A 1 71 ? -1.302 9.660 0.356 1.00 89.69 71 ALA A C 1
ATOM 563 O O . ALA A 1 71 ? -1.287 10.881 0.179 1.00 89.69 71 ALA A O 1
ATOM 564 N N . TRP A 1 72 ? -2.403 8.971 0.657 1.00 91.62 72 TRP A N 1
ATOM 565 C CA . TRP A 1 72 ? -3.652 9.599 1.073 1.00 91.62 72 TRP A CA 1
ATOM 566 C C . TRP A 1 72 ? -3.487 10.271 2.436 1.00 91.62 72 TRP A C 1
ATOM 568 O O . TRP A 1 72 ? -2.737 9.780 3.279 1.00 91.62 72 TRP A O 1
ATOM 578 N N . SER A 1 73 ? -4.186 11.386 2.633 1.00 90.31 73 SER A N 1
ATOM 579 C CA . SER A 1 73 ? -4.389 11.992 3.942 1.00 90.31 73 SER A CA 1
ATOM 580 C C . SER A 1 73 ? -5.223 11.072 4.826 1.00 90.31 73 SER A C 1
ATOM 582 O O . SER A 1 73 ? -5.867 10.132 4.354 1.00 90.31 73 SER A O 1
ATOM 584 N N . GLU A 1 74 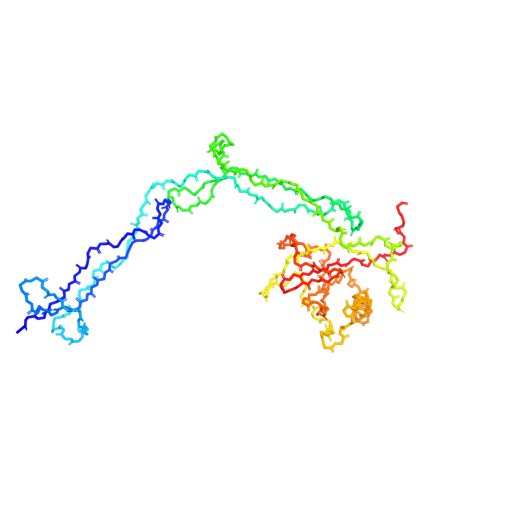? -5.273 11.397 6.112 1.00 84.62 74 GLU A N 1
ATOM 585 C CA . GLU A 1 74 ? -6.330 10.889 6.979 1.00 84.62 74 GLU A CA 1
ATOM 586 C C . GLU A 1 74 ? -7.706 11.327 6.454 1.00 84.62 74 GLU A C 1
ATOM 588 O O . GLU A 1 74 ? -7.828 12.311 5.710 1.00 84.62 74 GLU A O 1
ATOM 593 N N . CYS A 1 75 ? -8.735 10.559 6.813 1.00 87.62 75 CYS A N 1
ATOM 594 C CA . CYS A 1 75 ? -10.107 10.895 6.467 1.00 87.62 75 CYS A CA 1
ATOM 595 C C . CYS A 1 75 ? -10.541 12.138 7.252 1.00 87.62 75 CYS A C 1
ATOM 597 O O . CYS A 1 75 ? -10.307 12.215 8.455 1.00 87.62 75 CYS A O 1
ATOM 599 N N . SER A 1 76 ? -11.221 13.087 6.606 1.00 91.38 76 SER A N 1
ATOM 600 C CA . SER A 1 76 ? -11.710 14.302 7.274 1.00 91.38 76 SER A CA 1
ATOM 601 C C . SER A 1 76 ? -12.717 14.027 8.396 1.00 91.38 76 SER A C 1
ATOM 603 O O . SER A 1 76 ? -12.934 14.879 9.257 1.00 91.38 76 SER A O 1
ATOM 605 N N . ARG A 1 77 ? -13.348 12.845 8.387 1.00 86.62 77 ARG A N 1
ATOM 606 C CA . ARG A 1 77 ? -14.300 12.391 9.402 1.00 86.62 77 ARG A CA 1
ATOM 607 C C . ARG A 1 77 ? -14.044 10.931 9.747 1.00 86.62 77 ARG A C 1
ATOM 609 O O . ARG A 1 77 ? -13.860 10.098 8.866 1.00 86.62 77 ARG A O 1
ATOM 616 N N . SER A 1 78 ? -14.101 10.607 11.030 1.00 79.12 78 SER A N 1
ATOM 617 C CA . SER A 1 78 ? -13.987 9.241 11.557 1.00 79.12 78 SER A CA 1
ATOM 618 C C . SER A 1 78 ? -15.179 8.342 11.201 1.00 79.12 78 SER A C 1
ATOM 620 O O . SER A 1 78 ? -15.055 7.121 11.172 1.00 79.12 78 SER A O 1
ATOM 622 N N . CYS A 1 79 ? -16.343 8.931 10.927 1.00 84.00 79 CYS A N 1
ATOM 623 C CA . CYS A 1 79 ? -17.594 8.230 10.652 1.00 84.00 79 CYS A CA 1
ATOM 624 C C . CYS A 1 79 ? -18.551 9.102 9.824 1.00 84.00 79 CYS A C 1
ATOM 626 O O . CYS A 1 79 ? -18.377 10.319 9.711 1.00 84.00 79 CYS A O 1
ATOM 628 N N . GLY A 1 80 ? -19.611 8.487 9.302 1.00 84.81 80 GLY A N 1
ATOM 629 C CA . GLY A 1 80 ? -20.717 9.166 8.630 1.00 84.81 80 GLY A CA 1
ATOM 630 C C . GLY A 1 80 ? -20.329 9.795 7.294 1.00 84.81 80 GLY A C 1
ATOM 631 O O . GLY A 1 80 ? -20.959 10.775 6.895 1.00 84.81 80 GLY A O 1
ATOM 632 N N . GLY A 1 81 ? -19.285 9.262 6.652 1.00 86.88 81 GLY A N 1
ATOM 633 C CA . GLY A 1 81 ? -18.710 9.769 5.411 1.00 86.88 81 GLY A CA 1
ATOM 634 C C . GLY A 1 81 ? -17.804 10.982 5.618 1.00 86.88 81 GLY A C 1
ATOM 635 O O . GLY A 1 81 ? -18.213 11.996 6.183 1.00 86.88 81 GLY A O 1
ATOM 636 N N . GLY A 1 82 ? -16.574 10.890 5.128 1.00 90.19 82 GLY A N 1
ATOM 637 C CA . GLY A 1 82 ? -15.616 11.985 5.022 1.00 90.19 82 GLY A CA 1
ATOM 638 C C . GLY A 1 82 ? -14.870 11.922 3.694 1.00 90.19 82 GLY A C 1
ATOM 639 O O . GLY A 1 82 ? -15.174 11.100 2.832 1.00 90.19 82 GLY A O 1
ATOM 640 N N . GLU A 1 83 ? -13.867 12.776 3.551 1.00 94.06 83 GLU A N 1
ATOM 641 C CA . GLU A 1 83 ? -13.027 12.857 2.362 1.00 94.06 83 GLU A CA 1
ATOM 642 C C . GLU A 1 83 ? -11.565 12.717 2.764 1.00 94.06 83 GLU A C 1
ATOM 644 O O . GLU A 1 83 ? -11.106 13.324 3.734 1.00 94.06 83 GLU A O 1
ATOM 649 N N . MET A 1 84 ? -10.822 11.937 1.993 1.00 92.00 84 MET A N 1
ATOM 650 C CA . MET A 1 84 ? -9.368 11.924 2.034 1.00 92.00 84 MET A CA 1
ATOM 651 C C . MET A 1 84 ? -8.824 12.530 0.745 1.00 92.00 84 MET A C 1
ATOM 653 O O . MET A 1 84 ? -9.402 12.392 -0.335 1.00 92.00 84 MET A O 1
ATOM 657 N N . THR A 1 85 ? -7.687 13.206 0.850 1.00 95.50 85 THR A N 1
ATOM 658 C CA . THR A 1 85 ? -7.036 13.885 -0.271 1.00 95.50 85 THR A CA 1
ATOM 659 C C . THR A 1 85 ? -5.608 13.399 -0.438 1.00 95.50 85 THR A C 1
ATOM 661 O O . THR A 1 85 ? -4.992 12.885 0.489 1.00 95.50 85 THR A O 1
ATOM 664 N N . ARG A 1 86 ? -5.047 13.531 -1.637 1.00 95.00 86 ARG A N 1
ATOM 665 C CA . ARG A 1 86 ? -3.625 13.270 -1.872 1.00 95.00 86 ARG A CA 1
ATOM 666 C C . ARG A 1 86 ? -3.061 14.211 -2.906 1.00 95.00 86 ARG A C 1
ATOM 668 O O . ARG A 1 86 ? -3.743 14.640 -3.835 1.00 95.00 86 ARG A O 1
ATOM 675 N N . THR A 1 87 ? -1.769 14.468 -2.785 1.00 95.56 87 THR A N 1
ATOM 676 C CA . THR A 1 87 ? -1.029 15.240 -3.778 1.00 95.56 87 THR A CA 1
ATOM 677 C C . THR A 1 87 ? -0.433 14.319 -4.842 1.00 95.56 87 THR A C 1
ATOM 679 O O . THR A 1 87 ? -0.138 13.146 -4.599 1.00 95.56 87 THR A O 1
ATOM 682 N N . ILE A 1 88 ? -0.261 14.853 -6.051 1.00 96.94 88 ILE A N 1
ATOM 683 C CA . ILE A 1 88 ? 0.426 14.177 -7.156 1.00 96.94 88 ILE A CA 1
ATOM 684 C C . ILE A 1 88 ? 1.711 14.928 -7.489 1.00 96.94 88 ILE A C 1
ATOM 686 O O . ILE A 1 88 ? 1.773 16.154 -7.394 1.00 96.94 88 ILE A O 1
ATOM 690 N N . ARG A 1 89 ? 2.744 14.197 -7.904 1.00 97.56 89 ARG A N 1
ATOM 691 C CA . ARG A 1 89 ? 3.998 14.769 -8.409 1.00 97.56 89 ARG A CA 1
ATOM 692 C C . ARG A 1 89 ? 4.311 14.197 -9.781 1.00 97.56 89 ARG A C 1
ATOM 694 O O . ARG A 1 89 ? 4.108 13.008 -10.015 1.00 97.56 89 ARG A O 1
ATOM 701 N N . CYS A 1 90 ? 4.818 15.034 -10.678 1.00 98.06 90 CYS A N 1
ATOM 702 C CA . CYS A 1 90 ? 5.319 14.572 -11.964 1.00 98.06 90 CYS A CA 1
ATOM 703 C C . CYS A 1 90 ? 6.692 13.924 -11.754 1.00 98.06 90 CYS A C 1
ATOM 705 O O . CYS A 1 90 ? 7.611 14.568 -11.245 1.00 98.06 90 CYS A O 1
ATOM 707 N N . MET A 1 91 ? 6.834 12.642 -12.087 1.00 97.75 91 MET A N 1
ATOM 708 C CA . MET A 1 91 ? 8.068 11.885 -11.864 1.00 97.75 91 MET A CA 1
ATOM 709 C C . MET A 1 91 ? 8.451 11.068 -13.096 1.00 97.75 91 MET A C 1
ATOM 711 O O . MET A 1 91 ? 7.586 10.604 -13.833 1.00 97.75 91 MET A O 1
ATOM 715 N N . LYS A 1 92 ? 9.750 10.835 -13.303 1.00 96.19 92 LYS A N 1
ATOM 716 C CA . LYS A 1 92 ? 10.249 9.932 -14.352 1.00 96.19 92 LYS A CA 1
ATOM 717 C C . LYS A 1 92 ? 11.426 9.101 -13.878 1.00 96.19 92 LYS A C 1
ATOM 719 O O . LYS A 1 92 ? 12.180 9.522 -13.001 1.00 96.19 92 LYS A O 1
ATOM 724 N N . ARG A 1 93 ? 11.616 7.926 -14.477 1.00 96.00 93 ARG A N 1
ATOM 725 C CA . ARG A 1 93 ? 12.839 7.139 -14.286 1.00 96.00 93 ARG A CA 1
ATOM 726 C C . ARG A 1 93 ? 13.916 7.673 -15.226 1.00 96.00 93 ARG A C 1
ATOM 728 O O . ARG A 1 93 ? 13.731 7.660 -16.439 1.00 96.00 93 ARG A O 1
ATOM 735 N N . ASN A 1 94 ? 15.023 8.171 -14.686 1.00 93.69 94 ASN A N 1
ATOM 736 C CA . ASN A 1 94 ? 16.128 8.664 -15.506 1.00 93.69 94 ASN A CA 1
ATOM 737 C C . ASN A 1 94 ? 16.899 7.507 -16.180 1.00 93.69 94 ASN A C 1
ATOM 739 O O . ASN A 1 94 ? 16.622 6.329 -15.947 1.00 93.69 94 ASN A O 1
ATOM 743 N N . SER A 1 95 ? 17.889 7.844 -17.006 1.00 91.50 95 SER A N 1
ATOM 744 C CA . SER A 1 95 ? 18.742 6.874 -17.712 1.00 91.50 95 SER A CA 1
ATOM 745 C C . SER A 1 95 ? 19.521 5.936 -16.781 1.00 91.50 95 SER A C 1
ATOM 747 O O . SER A 1 95 ? 19.836 4.822 -17.174 1.00 91.50 95 SER A O 1
ATOM 749 N N . TYR A 1 96 ? 19.776 6.343 -15.535 1.00 90.19 96 TYR A N 1
ATOM 750 C CA . TYR A 1 96 ? 20.426 5.520 -14.507 1.00 90.19 96 TYR A CA 1
ATOM 751 C C . TYR A 1 96 ? 19.453 4.593 -13.767 1.00 90.19 96 TYR A C 1
ATOM 753 O O . TYR A 1 96 ? 19.861 3.845 -12.883 1.00 90.19 96 TYR A O 1
ATOM 761 N N . GLY A 1 97 ? 18.160 4.645 -14.093 1.00 89.06 97 GLY A N 1
ATOM 762 C CA . GLY A 1 97 ? 17.136 3.859 -13.417 1.00 89.06 97 GLY A CA 1
ATOM 763 C C . GLY A 1 97 ? 16.601 4.497 -12.132 1.00 89.06 97 GLY A C 1
ATOM 764 O O . GLY A 1 97 ? 15.768 3.880 -11.473 1.00 89.06 97 GLY A O 1
ATOM 765 N N . LYS A 1 98 ? 17.001 5.722 -11.772 1.00 93.00 98 LYS A N 1
ATOM 766 C CA . LYS A 1 98 ? 16.516 6.421 -10.570 1.00 93.00 98 LYS A CA 1
ATOM 767 C C . LYS A 1 98 ? 15.209 7.161 -10.857 1.00 93.00 98 LYS A C 1
ATOM 769 O O . LYS A 1 98 ? 15.111 7.881 -11.851 1.00 93.00 98 LYS A O 1
ATOM 774 N N . LEU A 1 99 ? 14.220 7.012 -9.975 1.00 94.75 99 LEU A N 1
ATOM 775 C CA . LEU A 1 99 ? 12.988 7.801 -10.016 1.00 94.75 99 LEU A CA 1
ATOM 776 C C . LEU A 1 99 ? 13.278 9.221 -9.511 1.00 94.75 99 LEU A C 1
ATOM 778 O O . LEU A 1 99 ? 13.817 9.394 -8.418 1.00 94.75 99 LEU A O 1
ATOM 782 N N . VAL A 1 100 ? 12.952 10.229 -10.316 1.00 96.50 100 VAL A N 1
ATOM 783 C CA . VAL A 1 100 ? 13.185 11.641 -9.997 1.00 96.50 100 VAL A CA 1
ATOM 784 C C . VAL A 1 100 ? 11.918 12.457 -10.220 1.00 96.50 100 VAL A C 1
ATOM 786 O O . VAL A 1 100 ? 11.184 12.216 -11.178 1.00 96.50 100 VAL A O 1
ATOM 789 N N . THR A 1 101 ? 11.676 13.432 -9.344 1.00 97.50 101 THR A N 1
ATOM 790 C CA . THR A 1 101 ? 10.626 14.441 -9.538 1.00 97.50 101 THR A CA 1
ATOM 791 C C . THR A 1 101 ? 11.073 15.428 -10.612 1.00 97.50 101 THR A C 1
ATOM 793 O O . THR A 1 101 ? 12.225 15.857 -10.620 1.00 97.50 101 THR A O 1
ATOM 796 N N . VAL A 1 102 ? 10.170 15.781 -11.521 1.00 97.44 102 VAL A N 1
ATOM 797 C CA . VAL A 1 102 ? 10.405 16.726 -12.617 1.00 97.44 102 VAL A CA 1
ATOM 798 C C . VAL A 1 102 ? 9.307 17.791 -12.646 1.00 97.44 102 VAL A C 1
ATOM 800 O O . VAL A 1 102 ? 8.355 17.747 -11.869 1.00 97.44 102 VAL A O 1
ATOM 803 N N . LEU A 1 103 ? 9.445 18.772 -13.537 1.00 97.75 103 LEU A N 1
ATOM 804 C CA . LEU A 1 103 ? 8.472 19.852 -13.686 1.00 97.75 103 LEU A CA 1
ATOM 805 C C . LEU A 1 103 ? 7.123 19.329 -14.196 1.00 97.75 103 LEU A C 1
ATOM 807 O O . LEU A 1 103 ? 7.071 18.494 -15.097 1.00 97.75 103 LEU A O 1
ATOM 811 N N . ASN A 1 104 ? 6.033 19.890 -13.666 1.00 96.69 104 ASN A N 1
ATOM 812 C CA . ASN A 1 104 ? 4.656 19.467 -13.945 1.00 96.69 104 ASN A CA 1
ATOM 813 C C . ASN A 1 104 ? 4.296 19.417 -15.439 1.00 96.69 104 ASN A C 1
ATOM 815 O O . ASN A 1 104 ? 3.548 18.533 -15.851 1.00 96.69 104 ASN A O 1
ATOM 819 N N . HIS A 1 105 ? 4.842 20.322 -16.261 1.00 96.75 105 HIS A N 1
ATOM 820 C CA . HIS A 1 105 ? 4.564 20.343 -17.701 1.00 96.75 105 HIS A CA 1
ATOM 821 C C . HIS A 1 105 ? 5.051 19.075 -18.423 1.00 96.75 105 HIS A C 1
ATOM 823 O O . HIS A 1 105 ? 4.480 18.710 -19.443 1.00 96.75 105 HIS A O 1
ATOM 829 N N . GLN A 1 106 ? 6.043 18.347 -17.888 1.00 97.69 106 GLN A N 1
ATOM 830 C CA . GLN A 1 106 ? 6.510 17.089 -18.494 1.00 97.69 106 GLN A CA 1
ATOM 831 C C . GLN A 1 106 ? 5.458 15.973 -18.419 1.00 97.69 106 GLN A C 1
ATOM 833 O O . GLN A 1 106 ? 5.537 15.018 -19.183 1.00 97.69 106 GLN A O 1
ATOM 838 N N . CYS A 1 107 ? 4.462 16.102 -17.537 1.00 97.88 107 CYS A N 1
ATOM 839 C CA . CYS A 1 107 ? 3.351 15.164 -17.398 1.00 97.88 107 CYS A CA 1
ATOM 840 C C . CYS A 1 107 ? 2.038 15.712 -17.983 1.00 97.88 107 CYS A C 1
ATOM 842 O O . CYS A 1 107 ? 0.970 15.189 -17.672 1.00 97.88 107 CYS A O 1
ATOM 844 N N . MET A 1 108 ? 2.066 16.769 -18.804 1.00 96.56 108 MET A N 1
ATOM 845 C CA . MET A 1 108 ? 0.836 17.423 -19.285 1.00 96.56 108 MET A CA 1
ATOM 846 C C . MET A 1 108 ? -0.084 16.501 -20.101 1.00 96.56 108 MET A C 1
ATOM 848 O O . MET A 1 108 ? -1.298 16.674 -20.066 1.00 96.56 108 MET A O 1
ATOM 852 N N . HIS A 1 109 ? 0.486 15.502 -20.780 1.00 95.06 109 HIS A N 1
ATOM 853 C CA . HIS A 1 109 ? -0.251 14.487 -21.543 1.00 95.06 109 HIS A CA 1
ATOM 854 C C . HIS A 1 109 ? -0.407 13.159 -20.789 1.00 95.06 109 HIS A C 1
ATOM 856 O O . HIS A 1 109 ? -1.023 12.228 -21.302 1.00 95.06 109 HIS A O 1
ATOM 862 N N . ALA A 1 110 ? 0.163 13.048 -19.586 1.00 96.62 110 ALA A N 1
ATOM 863 C CA . ALA A 1 110 ? 0.018 11.857 -18.768 1.00 96.62 110 ALA A CA 1
ATOM 864 C C . ALA A 1 110 ? -1.345 11.881 -18.050 1.00 96.62 110 ALA A C 1
ATOM 866 O O . ALA A 1 110 ? -1.748 12.936 -17.545 1.00 96.62 110 ALA A O 1
ATOM 867 N N . PRO A 1 111 ? -2.036 10.735 -17.931 1.00 96.56 111 PRO A N 1
ATOM 868 C CA . PRO A 1 111 ? -3.253 10.632 -17.133 1.00 96.56 111 PRO A CA 1
ATOM 869 C C . PRO A 1 111 ? -3.014 11.083 -15.687 1.00 96.56 111 PRO A C 1
ATOM 871 O O . PRO A 1 111 ? -2.034 10.678 -15.055 1.00 96.56 111 PRO A O 1
ATOM 874 N N . LYS A 1 112 ? -3.909 11.920 -15.152 1.00 95.31 112 LYS A N 1
ATOM 875 C CA . LYS A 1 112 ? -3.859 12.350 -13.751 1.00 95.31 112 LYS A CA 1
ATOM 876 C C . LYS A 1 112 ? -4.604 11.345 -12.864 1.00 95.31 112 LYS A C 1
ATOM 878 O O . LYS A 1 112 ? -5.773 11.071 -13.127 1.00 95.31 112 LYS A O 1
ATOM 883 N N . PRO A 1 113 ? -3.968 10.814 -11.806 1.00 95.56 113 PRO A N 1
ATOM 884 C CA . PRO A 1 113 ? -4.662 10.044 -10.783 1.00 95.56 113 PRO A CA 1
ATOM 885 C C . PRO A 1 113 ? -5.713 10.894 -10.063 1.00 95.56 113 PRO A C 1
ATOM 887 O O . PRO A 1 113 ? -5.556 12.109 -9.952 1.00 95.56 113 PRO A O 1
ATOM 890 N N . ILE A 1 114 ? -6.728 10.243 -9.487 1.00 94.81 114 ILE A N 1
ATOM 891 C CA . ILE A 1 114 ? -7.667 10.902 -8.566 1.00 94.81 114 ILE A CA 1
ATOM 892 C C . ILE A 1 114 ? -6.919 11.483 -7.359 1.00 94.81 114 ILE A C 1
ATOM 894 O O . ILE A 1 114 ? -5.948 10.880 -6.894 1.00 94.81 114 ILE A O 1
ATOM 898 N N . THR A 1 115 ? -7.361 12.631 -6.854 1.00 96.38 115 THR A N 1
ATOM 899 C CA . THR A 1 115 ? -6.731 13.354 -5.729 1.00 96.38 115 THR A CA 1
ATOM 900 C C . THR A 1 115 ? -7.635 13.494 -4.511 1.00 96.38 115 THR A C 1
ATOM 902 O O . THR A 1 115 ? -7.195 14.027 -3.499 1.00 96.38 115 THR A O 1
ATOM 905 N N . MET A 1 116 ? -8.874 13.022 -4.608 1.00 95.62 116 MET A N 1
ATOM 906 C CA . MET A 1 116 ? -9.892 13.075 -3.568 1.00 95.62 116 MET A CA 1
ATOM 907 C C . MET A 1 116 ? -10.736 11.806 -3.651 1.00 95.62 116 MET A C 1
ATOM 909 O O . MET A 1 116 ? -10.951 11.289 -4.752 1.00 95.62 116 MET A O 1
ATOM 913 N N . GLU A 1 117 ? -11.163 11.298 -2.503 1.00 93.38 117 GLU A N 1
ATOM 914 C CA . GLU A 1 117 ? -12.008 10.115 -2.409 1.00 93.38 117 GLU A CA 1
ATOM 915 C C . GLU A 1 117 ? -12.802 10.105 -1.101 1.00 93.38 117 GLU A C 1
ATOM 917 O O . GLU A 1 117 ? -12.313 10.583 -0.075 1.00 93.38 117 GLU A O 1
ATOM 922 N N . GLU A 1 118 ? -14.001 9.527 -1.140 1.00 92.19 118 GLU A N 1
ATOM 923 C CA . GLU A 1 118 ? -14.804 9.287 0.054 1.00 92.19 118 GLU A CA 1
ATOM 924 C C . GLU A 1 118 ? -14.195 8.186 0.933 1.00 92.19 118 GLU A C 1
ATOM 926 O O . GLU A 1 118 ? -13.642 7.192 0.457 1.00 92.19 118 GLU A O 1
ATOM 931 N N . CYS A 1 119 ? -14.331 8.349 2.242 1.00 88.81 119 CYS A N 1
ATOM 932 C CA . CYS A 1 119 ? -13.878 7.395 3.245 1.00 88.81 119 CYS A CA 1
ATOM 933 C C . CYS A 1 119 ? -14.884 7.316 4.396 1.00 88.81 119 CYS A C 1
ATOM 935 O O . CYS A 1 119 ? -15.693 8.223 4.594 1.00 88.81 119 CYS A O 1
ATOM 937 N N . ASN A 1 120 ? -14.836 6.221 5.161 1.00 83.62 120 ASN A N 1
ATOM 938 C CA . ASN A 1 120 ? -15.653 6.028 6.363 1.00 83.62 120 ASN A CA 1
ATOM 939 C C . ASN A 1 120 ? -17.175 6.182 6.117 1.00 83.62 120 ASN A C 1
ATOM 941 O O . ASN A 1 120 ? -17.910 6.659 6.984 1.00 83.62 120 ASN A O 1
ATOM 945 N N . THR A 1 121 ? -17.654 5.798 4.925 1.00 84.69 121 THR A N 1
ATOM 946 C CA . THR A 1 121 ? -19.071 5.884 4.516 1.00 84.69 121 THR A CA 1
ATOM 947 C C . THR A 1 121 ? -19.910 4.710 5.021 1.00 84.69 121 THR A C 1
ATOM 949 O O . THR A 1 121 ? -21.116 4.851 5.195 1.00 84.69 121 THR A O 1
ATOM 952 N N . ASP A 1 122 ? -19.282 3.569 5.309 1.00 82.06 122 ASP A N 1
ATOM 953 C CA . ASP A 1 122 ? -19.904 2.363 5.869 1.00 82.06 122 ASP A CA 1
ATOM 954 C C . ASP A 1 122 ? -19.934 2.357 7.407 1.00 82.06 122 ASP A C 1
ATOM 956 O O . ASP A 1 122 ? -20.379 1.394 8.034 1.00 82.06 122 ASP A O 1
ATOM 960 N N . ILE A 1 123 ? -19.468 3.447 8.018 1.00 77.19 123 ILE A N 1
ATOM 961 C CA . ILE A 1 123 ? -19.392 3.621 9.460 1.00 77.19 123 ILE A CA 1
ATOM 962 C C . ILE A 1 123 ? -20.445 4.635 9.871 1.00 77.19 123 ILE A C 1
ATOM 964 O O . ILE A 1 123 ? -20.301 5.834 9.641 1.00 77.19 123 ILE A O 1
ATOM 968 N N . ASN A 1 124 ? -21.493 4.172 10.536 1.00 81.44 124 ASN A N 1
ATOM 969 C CA . ASN A 1 124 ? -22.427 5.083 11.187 1.00 81.44 124 ASN A CA 1
ATOM 970 C C . ASN A 1 124 ? -21.720 5.795 12.343 1.00 81.44 124 ASN A C 1
ATOM 972 O O . ASN A 1 124 ? -20.858 5.202 12.980 1.00 81.44 124 ASN A O 1
ATOM 976 N N . CYS A 1 125 ? -22.070 7.049 12.625 1.00 71.06 125 CYS A N 1
ATOM 977 C CA . CYS A 1 125 ? -21.554 7.760 13.794 1.00 71.06 125 CYS A CA 1
ATOM 978 C C . CYS A 1 125 ? -22.381 7.430 15.048 1.00 71.06 125 CYS A C 1
ATOM 980 O O . CYS A 1 125 ? -23.445 8.028 15.224 1.00 71.06 125 CYS A O 1
ATOM 982 N N . PRO A 1 126 ? -21.937 6.540 15.954 1.00 68.00 126 PRO A N 1
ATOM 983 C CA . PRO A 1 126 ? -22.380 6.581 17.336 1.00 68.00 126 PRO A CA 1
ATOM 984 C C . PRO A 1 126 ? -21.640 7.698 18.084 1.00 68.00 126 PRO A C 1
ATOM 986 O O . PRO A 1 126 ? -20.584 8.170 17.663 1.00 68.00 126 PRO A O 1
ATOM 989 N N . ARG A 1 127 ? -22.181 8.107 19.231 1.00 60.72 127 ARG A N 1
ATOM 990 C CA . ARG A 1 127 ? -21.664 9.174 20.106 1.00 60.72 127 ARG A CA 1
ATOM 991 C C . ARG A 1 127 ? -20.391 8.765 20.892 1.00 60.72 127 ARG A C 1
ATOM 993 O O . ARG A 1 127 ? -20.199 9.273 21.982 1.00 60.72 127 ARG A O 1
ATOM 1000 N N . ALA A 1 128 ? -19.537 7.911 20.313 1.00 64.75 128 ALA A N 1
ATOM 1001 C CA . ALA A 1 128 ? -18.599 6.949 20.925 1.00 64.75 128 ALA A CA 1
ATOM 1002 C C . ALA A 1 128 ? -19.221 5.553 21.126 1.00 64.75 128 ALA A C 1
ATOM 1004 O O . ALA A 1 128 ? -20.390 5.426 21.495 1.00 64.75 128 ALA A O 1
ATOM 1005 N N . ILE A 1 129 ? -18.454 4.497 20.819 1.00 72.06 129 ILE A N 1
ATOM 1006 C CA . ILE A 1 129 ? -18.857 3.113 21.107 1.00 72.06 129 ILE A CA 1
ATOM 1007 C C . ILE A 1 129 ? -18.397 2.803 22.526 1.00 72.06 129 ILE A C 1
ATOM 1009 O O . ILE A 1 129 ? -17.205 2.868 22.825 1.00 72.06 129 ILE A O 1
ATOM 1013 N N . MET A 1 130 ? -19.348 2.462 23.393 1.00 76.00 130 MET A N 1
ATOM 1014 C CA . MET A 1 130 ? -19.046 1.999 24.742 1.00 76.00 130 MET A CA 1
ATOM 1015 C C . MET A 1 130 ? -18.519 0.566 24.667 1.00 76.00 130 MET A C 1
ATOM 1017 O O . MET A 1 130 ? -19.245 -0.355 24.283 1.00 76.00 130 MET A O 1
ATOM 1021 N N . GLY A 1 131 ? -17.256 0.370 25.039 1.00 69.69 131 GLY A N 1
ATOM 1022 C CA . GLY A 1 131 ? -16.722 -0.951 25.332 1.00 69.69 131 GLY A CA 1
ATOM 1023 C C . GLY A 1 131 ? -17.469 -1.593 26.501 1.00 69.69 131 GLY A C 1
ATOM 1024 O O . GLY A 1 131 ? -18.045 -0.915 27.354 1.00 69.69 131 GLY A O 1
ATOM 1025 N N . SER A 1 132 ? -17.450 -2.924 26.572 1.00 67.75 132 SER A N 1
ATOM 1026 C CA . SER A 1 132 ? -18.064 -3.669 27.682 1.00 67.75 132 SER A CA 1
ATOM 1027 C C . SER A 1 132 ? -17.421 -3.383 29.046 1.00 67.75 132 SER A C 1
ATOM 1029 O O . SER A 1 132 ? -17.991 -3.710 30.079 1.00 67.75 132 SER A O 1
ATOM 1031 N N . ASP A 1 133 ? -16.228 -2.797 29.043 1.00 70.75 133 ASP A N 1
ATOM 1032 C CA . ASP A 1 133 ? -15.451 -2.344 30.197 1.00 70.75 133 ASP A CA 1
ATOM 1033 C C . ASP A 1 133 ? -15.671 -0.861 30.543 1.00 70.75 133 ASP A C 1
ATOM 1035 O O . ASP A 1 133 ? -15.047 -0.351 31.471 1.00 70.75 133 ASP A O 1
ATOM 1039 N N . GLY A 1 134 ? -16.542 -0.163 29.808 1.00 72.44 134 GLY A N 1
ATOM 1040 C CA . GLY A 1 134 ? -16.807 1.260 29.996 1.00 72.44 134 GLY A CA 1
ATOM 1041 C C . GLY A 1 134 ? -15.763 2.188 29.370 1.00 72.44 134 GLY A C 1
ATOM 1042 O O . GLY A 1 134 ? -15.878 3.398 29.555 1.00 72.44 134 GLY A O 1
ATOM 1043 N N . LYS A 1 135 ? -14.770 1.670 28.626 1.00 81.00 135 LYS A N 1
ATOM 1044 C CA . LYS A 1 135 ? -13.893 2.520 27.811 1.00 81.00 135 LYS A CA 1
ATOM 1045 C C . LYS A 1 135 ? -14.568 2.867 26.492 1.00 81.00 135 LYS A C 1
ATOM 1047 O O . LYS A 1 135 ? -15.026 1.995 25.755 1.00 81.00 135 LYS A O 1
ATOM 1052 N N . GLU A 1 136 ? -14.582 4.151 26.185 1.00 88.19 136 GLU A N 1
ATOM 1053 C CA . GLU A 1 136 ? -15.068 4.666 24.915 1.00 88.19 136 GLU A CA 1
ATOM 1054 C C . GLU A 1 136 ? -13.977 4.579 23.844 1.00 88.19 136 GLU A C 1
ATOM 1056 O O . GLU A 1 136 ? -12.784 4.738 24.120 1.00 88.19 136 GLU A O 1
ATOM 1061 N N . PHE A 1 137 ? -14.384 4.345 22.600 1.00 90.00 137 PHE A N 1
ATOM 1062 C CA . PHE A 1 137 ? -13.487 4.404 21.453 1.00 90.00 137 PHE A CA 1
ATOM 1063 C C . PHE A 1 137 ? -14.182 4.950 20.206 1.00 90.00 137 PHE A C 1
ATOM 1065 O O . PHE A 1 137 ? -15.403 4.833 20.038 1.00 90.00 137 PHE A O 1
ATOM 1072 N N . ILE A 1 138 ? -13.380 5.541 19.321 1.00 87.75 138 ILE A N 1
ATOM 1073 C CA . ILE A 1 138 ? -13.815 6.122 18.050 1.00 87.75 138 ILE A CA 1
ATOM 1074 C C . ILE A 1 138 ? -13.091 5.462 16.870 1.00 87.75 138 ILE A C 1
ATOM 1076 O O . ILE A 1 138 ? -11.926 5.082 16.992 1.00 87.75 138 ILE A O 1
ATOM 1080 N N . PRO A 1 139 ? -13.764 5.290 15.721 1.00 89.56 139 PRO A N 1
ATOM 1081 C CA . PRO A 1 139 ? -13.122 4.791 14.510 1.00 89.56 139 PRO A CA 1
ATOM 1082 C C . PRO A 1 139 ? -12.110 5.812 13.977 1.00 89.56 139 PRO A C 1
ATOM 1084 O O . PRO A 1 139 ? -12.408 6.997 13.919 1.00 89.56 139 PRO A O 1
ATOM 1087 N N . LEU A 1 140 ? -10.934 5.363 13.545 1.00 88.75 140 LEU A N 1
ATOM 1088 C CA . LEU A 1 140 ? -9.990 6.197 12.790 1.00 88.75 140 LEU A CA 1
ATOM 1089 C C . LEU A 1 140 ? -10.118 5.931 11.287 1.00 88.75 140 LEU A C 1
ATOM 1091 O O . LEU A 1 140 ? -10.174 6.860 10.481 1.00 88.75 140 LEU A O 1
ATOM 1095 N N . GLY A 1 141 ? -10.239 4.657 10.906 1.00 90.12 141 GLY A N 1
ATOM 1096 C CA . GLY A 1 141 ? -10.473 4.266 9.520 1.00 90.12 141 GLY A CA 1
ATOM 1097 C C . GLY A 1 141 ? -9.732 3.003 9.102 1.00 90.12 141 GLY A C 1
ATOM 1098 O O . GLY A 1 141 ? -9.310 2.192 9.927 1.00 90.12 141 GLY A O 1
ATOM 1099 N N . CYS A 1 142 ? -9.588 2.849 7.787 1.00 93.12 142 CYS A N 1
ATOM 1100 C CA . CYS A 1 142 ? -9.060 1.655 7.142 1.00 93.12 142 CYS A CA 1
ATOM 1101 C C . CYS A 1 142 ? -7.641 1.866 6.594 1.00 93.12 142 CYS A C 1
ATOM 1103 O O . CYS A 1 142 ? -7.428 2.689 5.701 1.00 93.12 142 CYS A O 1
ATOM 1105 N N . TYR A 1 143 ? -6.676 1.082 7.074 1.00 94.38 143 TYR A N 1
ATOM 1106 C CA . TYR A 1 143 ? -5.256 1.252 6.762 1.00 94.38 143 TYR A CA 1
ATOM 1107 C C . TYR A 1 143 ? -4.614 -0.066 6.353 1.00 94.38 143 TYR A C 1
ATOM 1109 O O . TYR A 1 143 ? -4.946 -1.131 6.867 1.00 94.38 143 TYR A O 1
ATOM 1117 N N . LYS A 1 144 ? -3.696 -0.017 5.390 1.00 96.00 144 LYS A N 1
ATOM 1118 C CA . LYS A 1 144 ? -2.930 -1.193 4.973 1.00 96.00 144 LYS A CA 1
ATOM 1119 C C . LYS A 1 144 ? -2.025 -1.660 6.109 1.00 96.00 144 LYS A C 1
ATOM 1121 O O . LYS A 1 144 ? -1.644 -0.882 6.976 1.00 96.00 144 LYS A O 1
ATOM 1126 N N . ASP A 1 145 ? -1.655 -2.930 6.063 1.00 96.44 145 ASP A N 1
ATOM 1127 C CA . ASP A 1 145 ? -0.682 -3.510 6.983 1.00 96.44 145 ASP A CA 1
ATOM 1128 C C . ASP A 1 145 ? 0.369 -4.329 6.224 1.00 96.44 145 ASP A C 1
ATOM 1130 O O . ASP A 1 145 ? 0.190 -4.675 5.051 1.00 96.44 145 ASP A O 1
ATOM 1134 N N . SER A 1 146 ? 1.467 -4.648 6.905 1.00 93.75 146 SER A N 1
ATOM 1135 C CA . SER A 1 146 ? 2.577 -5.436 6.375 1.00 93.75 146 SER A CA 1
ATOM 1136 C C . SER A 1 146 ? 2.889 -6.611 7.292 1.00 93.75 146 SER A C 1
ATOM 1138 O O . SER A 1 146 ? 3.162 -6.436 8.474 1.00 93.75 146 SER A O 1
ATOM 1140 N N . ASN A 1 147 ? 2.933 -7.822 6.734 1.00 88.06 147 ASN A N 1
ATOM 1141 C CA . ASN A 1 147 ? 3.242 -9.027 7.512 1.00 88.06 147 ASN A CA 1
ATOM 1142 C C . ASN A 1 147 ? 4.701 -9.093 7.989 1.00 88.06 147 ASN A C 1
ATOM 1144 O O . ASN A 1 147 ? 4.987 -9.828 8.928 1.00 88.06 147 ASN A O 1
ATOM 1148 N N . ASN A 1 148 ? 5.611 -8.343 7.359 1.00 89.94 148 ASN A N 1
ATOM 1149 C CA . ASN A 1 148 ? 7.019 -8.301 7.766 1.00 89.94 148 ASN A CA 1
ATOM 1150 C C . ASN A 1 148 ? 7.248 -7.306 8.910 1.00 89.94 148 ASN A C 1
ATOM 1152 O O . ASN A 1 148 ? 8.025 -7.578 9.819 1.00 89.94 148 ASN A O 1
ATOM 1156 N N . TYR A 1 149 ? 6.569 -6.159 8.854 1.00 93.62 149 TYR A N 1
ATOM 1157 C CA . TYR A 1 149 ? 6.707 -5.062 9.809 1.00 93.62 149 TYR A CA 1
ATOM 1158 C C . TYR A 1 149 ? 5.313 -4.511 10.102 1.00 93.62 149 TYR A C 1
ATOM 1160 O O .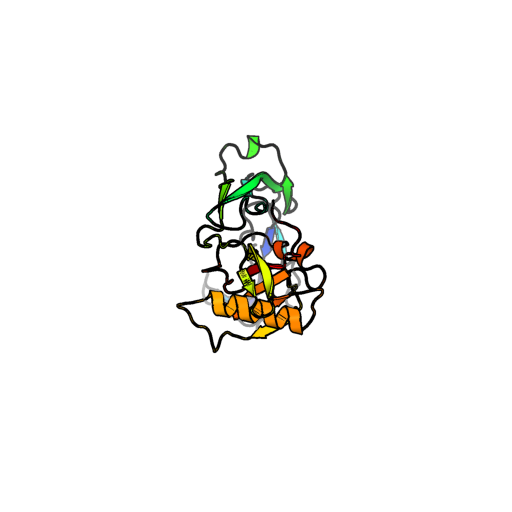 TYR A 1 149 ? 4.849 -3.597 9.431 1.00 93.62 149 TYR A O 1
ATOM 1168 N N . ARG A 1 150 ? 4.590 -5.113 11.044 1.00 95.38 150 ARG A N 1
ATOM 1169 C CA . ARG A 1 150 ? 3.197 -4.722 11.294 1.00 95.38 150 ARG A CA 1
ATOM 1170 C C . ARG A 1 150 ? 3.114 -3.306 11.846 1.00 95.38 150 ARG A C 1
ATOM 1172 O O . ARG A 1 150 ? 3.871 -2.959 12.748 1.00 95.38 150 ARG A O 1
ATOM 1179 N N . ALA A 1 151 ? 2.142 -2.539 11.358 1.00 96.31 151 ALA A N 1
ATOM 1180 C CA . ALA A 1 151 ? 1.829 -1.218 11.901 1.00 96.31 151 ALA A CA 1
ATOM 1181 C C . ALA A 1 151 ? 1.428 -1.311 13.383 1.00 96.31 151 ALA A C 1
ATOM 1183 O O . ALA A 1 151 ? 1.764 -0.447 14.188 1.00 96.31 151 ALA A O 1
ATOM 1184 N N . LEU A 1 152 ? 0.739 -2.396 13.745 1.00 97.56 152 LEU A N 1
ATOM 1185 C CA . LEU A 1 152 ? 0.372 -2.756 15.111 1.00 97.56 152 LEU A CA 1
ATOM 1186 C C . LEU A 1 152 ? 0.926 -4.161 15.408 1.00 97.56 152 LEU A C 1
ATOM 1188 O O . LEU A 1 152 ? 0.337 -5.152 14.967 1.00 97.56 152 LEU A O 1
ATOM 1192 N N . PRO A 1 153 ? 2.087 -4.273 16.078 1.00 96.62 153 PRO A N 1
ATOM 1193 C CA . PRO A 1 153 ? 2.819 -5.536 16.185 1.00 96.62 153 PRO A CA 1
ATOM 1194 C C . PRO A 1 153 ? 2.242 -6.519 17.210 1.00 96.62 153 PRO A C 1
ATOM 1196 O O . PRO A 1 153 ? 2.572 -7.703 17.174 1.00 96.62 153 PRO A O 1
ATOM 1199 N N . GLU A 1 154 ? 1.378 -6.066 18.116 1.00 97.81 154 GLU A N 1
ATOM 1200 C CA . GLU A 1 154 ? 0.900 -6.882 19.226 1.00 97.81 154 GLU A CA 1
ATOM 1201 C C . GLU A 1 154 ? -0.370 -7.633 18.857 1.00 97.81 154 GLU A C 1
ATOM 1203 O O . GLU A 1 154 ? -1.459 -7.061 18.826 1.00 97.81 154 GLU A O 1
ATOM 1208 N N . PHE A 1 155 ? -0.247 -8.944 18.657 1.00 97.69 155 PHE A N 1
ATOM 1209 C CA . PHE A 1 155 ? -1.408 -9.819 18.555 1.00 97.69 155 PHE A CA 1
ATOM 1210 C C . PHE A 1 155 ? -2.085 -9.952 19.920 1.00 97.69 155 PHE A C 1
ATOM 1212 O O . PHE A 1 155 ? -1.446 -10.315 20.914 1.00 97.69 155 PHE A O 1
ATOM 1219 N N . VAL A 1 156 ? -3.374 -9.637 19.989 1.00 98.25 156 VAL A N 1
ATOM 1220 C CA . VAL A 1 156 ? -4.137 -9.615 21.242 1.00 98.25 156 VAL A CA 1
ATOM 1221 C C . VAL A 1 156 ? -5.060 -10.825 21.328 1.00 98.25 156 VAL A C 1
ATOM 1223 O O . VAL A 1 156 ? -5.060 -11.516 22.343 1.00 98.25 156 VAL A O 1
ATOM 1226 N N . ALA A 1 157 ? -5.837 -11.103 20.277 1.00 97.88 157 ALA A N 1
ATOM 1227 C CA . ALA A 1 157 ? -6.808 -12.197 20.271 1.00 97.88 157 ALA A CA 1
ATOM 1228 C C . ALA A 1 157 ? -7.244 -12.597 18.852 1.00 97.88 157 ALA A C 1
ATOM 1230 O O . ALA A 1 157 ? -7.143 -11.813 17.910 1.00 97.88 157 ALA A O 1
ATOM 1231 N N . ASN A 1 158 ? -7.804 -13.805 18.711 1.00 97.81 158 ASN A N 1
ATOM 1232 C CA . ASN A 1 158 ? -8.425 -14.283 17.472 1.00 97.81 158 ASN A CA 1
ATOM 1233 C C . ASN A 1 158 ? -9.914 -14.588 17.678 1.00 97.81 158 ASN A C 1
ATOM 1235 O O . ASN A 1 158 ? -10.269 -15.494 18.433 1.00 97.81 158 ASN A O 1
ATOM 1239 N N . PHE A 1 159 ? -10.784 -13.888 16.955 1.00 97.06 159 PHE A N 1
ATOM 1240 C CA . PHE A 1 159 ? -12.234 -14.086 16.992 1.00 97.06 159 PHE A CA 1
ATOM 1241 C C . PHE A 1 159 ? -12.809 -14.683 15.709 1.00 97.06 159 PHE A C 1
ATOM 1243 O O . PHE A 1 159 ? -14.022 -14.869 15.630 1.00 97.06 159 PHE A O 1
ATOM 1250 N N . ARG A 1 160 ? -11.976 -15.024 14.716 1.00 95.88 160 ARG A N 1
ATOM 1251 C CA . ARG A 1 160 ? -12.430 -15.429 13.374 1.00 95.88 160 ARG A CA 1
ATOM 1252 C C . ARG A 1 160 ? -13.389 -16.620 13.369 1.00 95.88 160 ARG A C 1
ATOM 1254 O O . ARG A 1 160 ? -14.308 -16.658 12.563 1.00 95.88 160 ARG A O 1
ATOM 1261 N N . GLY A 1 161 ? -13.229 -17.556 14.305 1.00 93.44 161 GLY A N 1
ATOM 1262 C CA . GLY A 1 161 ? -14.126 -18.710 14.448 1.00 93.44 161 GLY A CA 1
ATOM 1263 C C . GLY A 1 161 ? -15.470 -18.421 15.134 1.00 93.44 161 GLY A C 1
ATOM 1264 O O . GLY A 1 16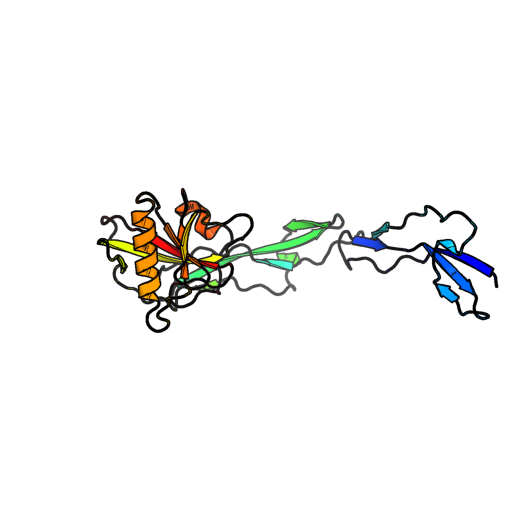1 ? -16.262 -19.341 15.305 1.00 93.44 161 GLY A O 1
ATOM 1265 N N . ARG A 1 162 ? -15.721 -17.189 15.598 1.00 92.44 162 ARG A N 1
ATOM 1266 C CA . ARG A 1 162 ? -16.902 -16.814 16.406 1.00 92.44 162 ARG A CA 1
ATOM 1267 C C . ARG A 1 162 ? -17.474 -15.445 16.005 1.00 92.44 162 ARG A C 1
ATOM 1269 O O . ARG A 1 162 ? -17.966 -14.707 16.863 1.00 92.44 162 ARG A O 1
ATOM 1276 N N . ILE A 1 163 ? -17.365 -15.098 14.722 1.00 95.75 163 ILE A N 1
ATOM 1277 C CA . ILE A 1 163 ? -17.868 -13.836 14.167 1.00 95.75 163 ILE A CA 1
ATOM 1278 C C . ILE A 1 163 ? -19.392 -13.909 14.005 1.00 95.75 163 ILE A C 1
ATOM 1280 O O . ILE A 1 163 ? -19.920 -14.837 13.395 1.00 95.75 163 ILE A O 1
ATOM 1284 N N . ASP A 1 164 ? -20.088 -12.895 14.519 1.00 95.06 164 ASP A N 1
ATOM 1285 C CA . ASP A 1 164 ? -21.487 -12.621 14.186 1.00 95.06 164 ASP A CA 1
ATOM 1286 C C . ASP A 1 164 ? -21.515 -11.637 13.009 1.00 95.06 164 ASP A C 1
ATOM 1288 O O . ASP A 1 164 ? -21.449 -10.425 13.205 1.00 95.06 164 ASP A O 1
ATOM 1292 N N . TRP A 1 165 ? -21.579 -12.163 11.783 1.00 93.94 165 TRP A N 1
ATOM 1293 C CA . TRP A 1 165 ? -21.514 -11.369 10.546 1.00 93.94 165 TRP A CA 1
ATOM 1294 C C . TRP A 1 165 ? -22.659 -10.364 10.400 1.00 93.94 165 TRP A C 1
ATOM 1296 O O . TRP A 1 165 ? -22.539 -9.402 9.651 1.00 93.94 165 TRP A O 1
ATOM 1306 N N . SER A 1 166 ? -23.766 -10.566 11.118 1.00 92.81 166 SER A N 1
ATOM 1307 C CA . SER A 1 166 ? -24.877 -9.612 11.140 1.00 92.81 166 SER A CA 1
ATOM 1308 C C . SER A 1 166 ? -24.628 -8.428 12.081 1.00 92.81 166 SER A C 1
ATOM 1310 O O . SER A 1 166 ? -25.331 -7.422 12.006 1.00 92.81 166 SER A O 1
ATOM 1312 N N . LYS A 1 167 ? -23.654 -8.555 12.994 1.00 91.62 167 LYS A N 1
ATOM 1313 C CA . LYS A 1 167 ? -23.359 -7.605 14.074 1.00 91.62 167 LYS A CA 1
ATOM 1314 C C . LYS A 1 167 ? -21.852 -7.525 14.328 1.00 91.62 167 LYS A C 1
ATOM 1316 O O . LYS A 1 167 ? -21.380 -7.866 15.418 1.00 91.62 167 LYS A O 1
ATOM 1321 N N . MET A 1 168 ? -21.103 -7.037 13.337 1.00 91.94 168 MET A N 1
ATOM 1322 C CA . MET A 1 168 ? -19.640 -6.895 13.415 1.00 91.94 168 MET A CA 1
ATOM 1323 C C . MET A 1 168 ? -19.161 -6.044 14.592 1.00 91.94 168 MET A C 1
ATOM 1325 O O . MET A 1 168 ? -18.104 -6.324 15.159 1.00 91.94 168 MET A O 1
ATOM 1329 N N . GLU A 1 169 ? -19.978 -5.091 15.041 1.00 89.81 169 GLU A N 1
ATOM 1330 C CA . GLU A 1 169 ? -19.739 -4.298 16.249 1.00 89.81 169 GLU A CA 1
ATOM 1331 C C . GLU A 1 169 ? -19.400 -5.165 17.477 1.00 89.81 169 GLU A C 1
ATOM 1333 O O . GLU A 1 169 ? -18.524 -4.809 18.264 1.00 89.81 169 GLU A O 1
ATOM 1338 N N . LYS A 1 170 ? -19.996 -6.360 17.614 1.00 92.44 170 LYS A N 1
ATOM 1339 C CA . LYS A 1 170 ? -19.670 -7.283 18.715 1.00 92.44 170 LYS A CA 1
ATOM 1340 C C . LYS A 1 170 ? -18.217 -7.754 18.675 1.00 92.44 170 LYS A C 1
ATOM 1342 O O . LYS A 1 170 ? -17.614 -7.969 19.724 1.00 92.44 170 LYS A O 1
ATOM 1347 N N . THR A 1 171 ? -17.659 -7.969 17.485 1.00 95.31 171 THR A N 1
ATOM 1348 C CA . THR A 1 171 ? -16.247 -8.345 17.315 1.00 95.31 171 THR A CA 1
ATOM 1349 C C . THR A 1 171 ? -15.343 -7.178 17.695 1.00 95.31 171 THR A C 1
ATOM 1351 O O . THR A 1 171 ? -14.354 -7.379 18.400 1.00 95.31 171 THR A O 1
ATOM 1354 N N . VAL A 1 172 ? -15.720 -5.960 17.298 1.00 94.44 172 VAL A N 1
ATOM 1355 C CA . VAL A 1 172 ? -14.998 -4.728 17.639 1.00 94.44 172 VAL A CA 1
ATOM 1356 C C . VAL A 1 172 ? -14.956 -4.521 19.156 1.00 94.44 172 VAL A C 1
ATOM 1358 O O . VAL A 1 172 ? -13.874 -4.393 19.723 1.00 94.44 172 VAL A O 1
ATOM 1361 N N . GLN A 1 173 ? -16.108 -4.595 19.831 1.00 93.75 173 GLN A N 1
ATOM 1362 C CA . GLN A 1 173 ? -16.216 -4.452 21.289 1.00 93.75 173 GLN A CA 1
ATOM 1363 C C . GLN A 1 173 ? -15.404 -5.518 22.044 1.00 93.75 173 GLN A C 1
ATOM 1365 O O . GLN A 1 173 ? -14.714 -5.204 23.012 1.00 93.75 173 GLN A O 1
ATOM 1370 N N . LYS A 1 174 ? -15.429 -6.780 21.586 1.00 95.06 174 LYS A N 1
ATOM 1371 C CA . LYS A 1 174 ? -14.603 -7.854 22.167 1.00 95.06 174 LYS A CA 1
ATOM 1372 C C . LYS A 1 174 ? -13.110 -7.578 22.018 1.00 95.06 174 LYS A C 1
ATOM 1374 O O . LYS A 1 174 ? -12.356 -7.853 22.948 1.00 95.06 174 LYS A O 1
ATOM 1379 N N . CYS A 1 175 ? -12.685 -7.065 20.864 1.00 97.06 175 CYS A N 1
ATOM 1380 C CA . CYS A 1 175 ? -11.291 -6.702 20.641 1.00 97.06 175 CYS A CA 1
ATOM 1381 C C . CYS A 1 175 ? -10.864 -5.564 21.569 1.00 97.06 175 CYS A C 1
ATOM 1383 O O . CYS A 1 175 ? -9.896 -5.739 22.305 1.00 97.06 175 CYS A O 1
ATOM 1385 N N . ALA A 1 176 ? -11.636 -4.474 21.622 1.00 95.88 176 ALA A N 1
ATOM 1386 C CA . ALA A 1 176 ? -11.398 -3.356 22.532 1.00 95.88 176 ALA A CA 1
ATOM 1387 C C . ALA A 1 176 ? -11.187 -3.843 23.976 1.00 95.88 176 ALA A C 1
ATOM 1389 O O . ALA A 1 176 ? -10.158 -3.566 24.590 1.00 95.88 176 ALA A O 1
ATOM 1390 N N . HIS A 1 177 ? -12.105 -4.682 24.465 1.00 94.31 177 HIS A N 1
ATOM 1391 C CA . HIS A 1 177 ? -12.036 -5.245 25.808 1.00 94.31 177 HIS A CA 1
ATOM 1392 C C . HIS A 1 177 ? -10.768 -6.082 26.052 1.00 94.31 177 HIS A C 1
ATOM 1394 O O . HIS A 1 177 ? -10.099 -5.920 27.072 1.00 94.31 177 HIS A O 1
ATOM 1400 N N . GLN A 1 178 ? -10.395 -6.966 25.118 1.00 96.38 178 GLN A N 1
ATOM 1401 C CA . GLN A 1 178 ? -9.176 -7.774 25.264 1.00 96.38 178 GLN A CA 1
ATOM 1402 C C . GLN A 1 178 ? -7.900 -6.927 25.225 1.00 96.38 178 GLN A C 1
ATOM 1404 O O . GLN A 1 178 ? -6.936 -7.250 25.916 1.00 96.38 178 GLN A O 1
ATOM 1409 N N . VAL A 1 179 ? -7.883 -5.836 24.457 1.00 96.62 179 VAL A N 1
ATOM 1410 C CA . VAL A 1 179 ? -6.742 -4.913 24.414 1.00 96.62 179 VAL A CA 1
ATOM 1411 C C . VAL A 1 179 ? -6.569 -4.219 25.758 1.00 96.62 179 VAL A C 1
ATOM 1413 O O . VAL A 1 179 ? -5.460 -4.210 26.286 1.00 96.62 179 VAL A O 1
ATOM 1416 N N . VAL A 1 180 ? -7.658 -3.721 26.352 1.00 93.62 180 VAL A N 1
ATOM 1417 C CA . VAL A 1 180 ? -7.631 -3.080 27.675 1.00 93.62 180 VAL A CA 1
ATOM 1418 C C . VAL A 1 180 ? -7.165 -4.050 28.761 1.00 93.62 180 VAL A C 1
ATOM 1420 O O . VAL A 1 180 ? -6.350 -3.663 29.598 1.00 93.62 180 VAL A O 1
ATOM 1423 N N . LEU A 1 181 ? -7.628 -5.306 28.727 1.00 94.19 181 LEU A N 1
ATOM 1424 C CA . LEU A 1 181 ? -7.178 -6.349 29.656 1.00 94.19 181 LEU A CA 1
ATOM 1425 C C . LEU A 1 181 ? -5.702 -6.718 29.468 1.00 94.19 181 LEU A C 1
ATOM 1427 O O . LEU A 1 181 ? -5.012 -6.969 30.454 1.00 94.19 181 LEU A O 1
ATOM 1431 N N . LYS A 1 182 ? -5.216 -6.770 28.221 1.00 95.50 182 LYS A N 1
ATOM 1432 C CA . LYS A 1 182 ? -3.814 -7.090 27.923 1.00 95.50 182 LYS A CA 1
ATOM 1433 C C . LYS A 1 182 ? -2.887 -5.963 28.372 1.00 95.50 182 LYS A C 1
ATOM 1435 O O . LYS A 1 182 ? -1.868 -6.230 29.003 1.00 95.50 182 LYS A O 1
ATOM 1440 N N . ASN A 1 183 ? -3.217 -4.722 28.022 1.00 94.69 183 ASN A N 1
ATOM 1441 C CA . ASN A 1 183 ? -2.481 -3.541 28.443 1.00 94.69 183 ASN A CA 1
ATOM 1442 C C . ASN A 1 183 ? -3.340 -2.278 28.278 1.00 94.69 183 ASN A C 1
ATOM 1444 O O . ASN A 1 183 ? -3.597 -1.805 27.170 1.00 94.69 183 ASN A O 1
ATOM 1448 N N . SER A 1 184 ? -3.711 -1.675 29.404 1.00 90.62 184 SER A N 1
ATOM 1449 C CA . SER A 1 184 ? -4.564 -0.490 29.438 1.00 90.62 184 SER A CA 1
ATOM 1450 C C . SER A 1 184 ? -3.907 0.789 28.907 1.00 90.62 184 SER A C 1
ATOM 1452 O O . SER A 1 184 ? -4.620 1.788 28.793 1.00 90.62 184 SER A O 1
ATOM 1454 N N . THR A 1 185 ? -2.592 0.790 28.631 1.00 92.88 185 THR A N 1
ATOM 1455 C CA . THR A 1 185 ? -1.852 1.949 28.091 1.00 92.88 185 THR A CA 1
ATOM 1456 C C . THR A 1 185 ? -1.864 2.033 26.567 1.00 92.88 185 THR A C 1
ATOM 1458 O O . THR A 1 185 ? -1.481 3.067 26.018 1.00 92.88 185 THR A O 1
ATOM 1461 N N . TYR A 1 186 ? -2.305 0.981 25.872 1.00 95.25 186 TYR A N 1
ATOM 1462 C CA . TYR A 1 186 ? -2.479 1.044 24.427 1.00 95.25 186 TYR A CA 1
ATOM 1463 C C . TYR A 1 186 ? -3.544 2.081 24.065 1.00 95.25 186 TYR A C 1
ATOM 1465 O O . TYR A 1 186 ? -4.663 2.041 24.574 1.00 95.25 186 TYR A O 1
ATOM 1473 N N . LYS A 1 187 ? -3.187 3.009 23.172 1.00 95.25 187 LYS A N 1
ATOM 1474 C CA . LYS A 1 187 ? -4.077 4.097 22.739 1.00 95.25 187 LYS A CA 1
ATOM 1475 C C . LYS A 1 187 ? -4.978 3.714 21.576 1.00 95.25 187 LYS A C 1
ATOM 1477 O O . LYS A 1 187 ? -6.059 4.270 21.430 1.00 95.25 187 LYS A O 1
ATOM 1482 N N . VAL A 1 188 ? -4.549 2.751 20.766 1.00 96.62 188 VAL A N 1
ATOM 1483 C CA . VAL A 1 188 ? -5.301 2.276 19.604 1.00 96.62 188 VAL A CA 1
ATOM 1484 C C . VAL A 1 188 ? -5.396 0.760 19.591 1.00 96.62 188 VAL A C 1
ATOM 1486 O O . VAL A 1 188 ? -4.558 0.045 20.150 1.00 96.62 188 VAL A O 1
ATOM 1489 N N . PHE A 1 189 ? -6.394 0.260 18.883 1.00 97.88 189 PHE A N 1
ATOM 1490 C CA . PHE A 1 189 ? -6.499 -1.143 18.519 1.00 97.88 189 PHE A CA 1
ATOM 1491 C C . PHE A 1 189 ? -7.002 -1.272 17.093 1.00 97.88 189 PHE A C 1
ATOM 1493 O O . PHE A 1 189 ? -7.546 -0.330 16.519 1.00 97.88 189 PHE A O 1
ATOM 1500 N N . ALA A 1 190 ? -6.829 -2.451 16.513 1.00 98.12 190 ALA A N 1
ATOM 1501 C CA . ALA A 1 190 ? -7.345 -2.734 15.194 1.00 98.12 190 ALA A CA 1
ATOM 1502 C C . ALA A 1 190 ? -7.879 -4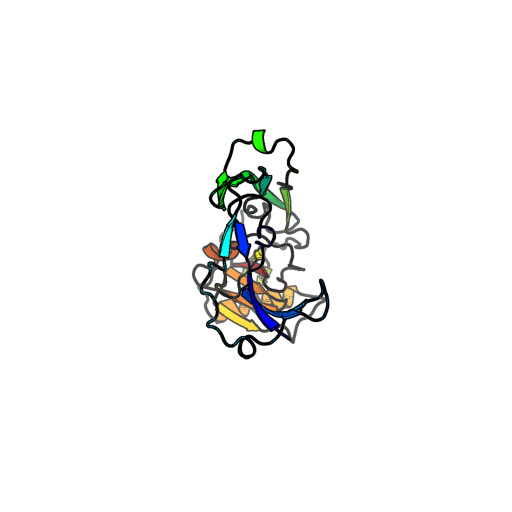.147 15.066 1.00 98.12 190 ALA A C 1
ATOM 1504 O O . ALA A 1 190 ? -7.453 -5.069 15.763 1.00 98.12 190 ALA A O 1
ATOM 1505 N N . ILE A 1 191 ? -8.782 -4.304 14.106 1.00 98.19 191 ILE A N 1
ATOM 1506 C CA . ILE A 1 191 ? -9.244 -5.605 13.657 1.00 98.19 191 ILE A CA 1
ATOM 1507 C C . ILE A 1 191 ? -8.744 -5.817 12.231 1.00 98.19 191 ILE A C 1
ATOM 1509 O O . ILE A 1 191 ? -9.066 -5.041 11.329 1.00 98.19 191 ILE A O 1
ATOM 1513 N N . GLN A 1 192 ? -7.976 -6.884 12.041 1.00 98.00 192 GLN A N 1
ATOM 1514 C CA . GLN A 1 192 ? -7.535 -7.398 10.750 1.00 98.00 192 GLN A CA 1
ATOM 1515 C C . GLN A 1 192 ? -8.283 -8.686 10.429 1.00 98.00 192 GLN A C 1
ATOM 1517 O O . GLN A 1 192 ? -8.757 -9.394 11.319 1.00 98.00 192 GLN A O 1
ATOM 1522 N N . TYR A 1 193 ? -8.381 -9.006 9.145 1.00 97.12 193 TYR A N 1
ATOM 1523 C CA . TYR A 1 193 ? -8.939 -10.255 8.646 1.00 97.12 193 TYR A CA 1
ATOM 1524 C C . TYR A 1 193 ? -10.251 -10.675 9.339 1.00 97.12 193 TYR A C 1
ATOM 1526 O O . TYR A 1 193 ? -10.453 -11.824 9.740 1.00 97.12 193 TYR A O 1
ATOM 1534 N N . TYR A 1 194 ? -11.134 -9.687 9.489 1.00 97.06 194 TYR A N 1
ATOM 1535 C CA . TYR A 1 194 ? -12.478 -9.725 10.062 1.00 97.06 194 TYR A CA 1
ATOM 1536 C C . TYR A 1 194 ? -12.591 -10.073 11.555 1.00 97.06 194 TYR A C 1
ATOM 1538 O O . TYR A 1 194 ? -13.681 -9.971 12.115 1.00 97.06 194 TYR A O 1
ATOM 1546 N N . GLY A 1 195 ? -11.506 -10.459 12.231 1.00 97.56 195 GLY A N 1
ATOM 1547 C CA . GLY A 1 195 ? -11.577 -10.856 13.641 1.00 97.56 195 GLY A CA 1
ATOM 1548 C C . GLY A 1 195 ? -10.247 -11.077 14.356 1.00 97.56 195 GLY A C 1
ATOM 1549 O O . GLY A 1 195 ? -10.254 -11.546 15.491 1.00 97.56 195 GLY A O 1
ATOM 1550 N N . GLU A 1 196 ? -9.114 -10.784 13.729 1.00 98.06 196 GLU A N 1
ATOM 1551 C CA . GLU A 1 196 ? -7.809 -10.785 14.387 1.00 98.06 196 GLU A CA 1
ATOM 1552 C C . GLU A 1 196 ? -7.600 -9.435 15.064 1.00 98.06 196 GLU A C 1
ATOM 1554 O O . GLU A 1 196 ? -7.627 -8.396 14.411 1.00 98.06 196 GLU A O 1
ATOM 1559 N N . CYS A 1 197 ? -7.441 -9.457 16.380 1.00 98.38 197 CYS A N 1
ATOM 1560 C CA . CYS A 1 197 ? -7.327 -8.272 17.211 1.00 98.38 197 CYS A CA 1
ATOM 1561 C C . CYS A 1 197 ? -5.854 -7.921 17.414 1.00 98.38 197 CYS A C 1
ATOM 1563 O O . CYS A 1 197 ? -5.081 -8.748 17.908 1.00 98.38 197 CYS A O 1
ATOM 1565 N N . TRP A 1 198 ? -5.490 -6.696 17.052 1.00 98.44 198 TRP A N 1
ATOM 1566 C CA . TRP A 1 198 ? -4.125 -6.183 17.077 1.00 98.44 198 TRP A CA 1
ATOM 1567 C C . TRP A 1 198 ? -4.047 -4.867 17.849 1.00 98.44 198 TRP A C 1
ATOM 1569 O O . TRP A 1 198 ? -5.007 -4.100 17.905 1.00 98.44 198 TRP A O 1
ATOM 1579 N N . SER A 1 199 ? -2.889 -4.595 18.438 1.00 98.19 199 SER A N 1
ATOM 1580 C CA . SER A 1 199 ? -2.570 -3.329 19.101 1.00 98.19 199 SER A CA 1
ATOM 1581 C C . SER A 1 199 ? -1.048 -3.121 19.118 1.00 98.19 199 SER A C 1
ATOM 1583 O O . SER A 1 199 ? -0.321 -3.761 18.355 1.00 98.19 199 SER A O 1
ATOM 1585 N N . GLY A 1 200 ? -0.535 -2.228 19.958 1.00 96.88 200 GLY A N 1
ATOM 1586 C CA . GLY A 1 200 ? 0.898 -1.996 20.075 1.00 96.88 200 GLY A CA 1
ATOM 1587 C C . GLY A 1 200 ? 1.251 -0.720 20.821 1.00 96.88 200 GLY A C 1
ATOM 1588 O O . GLY A 1 200 ? 0.452 0.214 20.913 1.00 96.88 200 GLY A O 1
ATOM 1589 N N . ASN A 1 201 ? 2.479 -0.679 21.339 1.00 95.50 201 ASN A N 1
ATOM 1590 C CA . ASN A 1 201 ? 3.053 0.557 21.864 1.00 95.50 201 ASN A CA 1
ATOM 1591 C C . ASN A 1 201 ? 3.227 1.562 20.722 1.00 95.50 201 ASN A C 1
ATOM 1593 O O . ASN A 1 201 ? 3.621 1.175 19.626 1.00 95.50 201 ASN A O 1
ATOM 1597 N N . GLU A 1 202 ? 2.939 2.836 20.995 1.00 94.56 202 GLU A N 1
ATOM 1598 C CA . GLU A 1 202 ? 2.984 3.920 20.001 1.00 94.56 202 GLU A CA 1
ATOM 1599 C C . GLU A 1 202 ? 2.104 3.677 18.765 1.00 94.56 202 GLU A C 1
ATOM 1601 O O . GLU A 1 202 ? 2.318 4.289 17.717 1.00 94.56 202 GLU A O 1
ATOM 1606 N N . GLY A 1 203 ? 1.091 2.810 18.882 1.00 95.12 203 GLY A N 1
ATOM 1607 C CA . GLY A 1 203 ? 0.201 2.472 17.778 1.00 95.12 203 GLY A CA 1
ATOM 1608 C C . GLY A 1 203 ? -0.483 3.695 17.162 1.00 95.12 203 GLY A C 1
ATOM 1609 O O . GLY A 1 203 ? -0.722 3.711 15.960 1.00 95.12 203 GLY A O 1
ATOM 1610 N N . GLU A 1 204 ? -0.723 4.754 17.942 1.00 94.19 204 GLU A N 1
ATOM 1611 C CA . GLU A 1 204 ? -1.272 6.030 17.465 1.00 94.19 204 GLU A CA 1
ATOM 1612 C C . GLU A 1 204 ? -0.362 6.760 16.463 1.00 94.19 204 GLU A C 1
ATOM 1614 O O . GLU A 1 204 ? -0.811 7.667 15.771 1.00 94.19 204 GLU A O 1
ATOM 1619 N N . LYS A 1 205 ? 0.916 6.378 16.375 1.00 94.62 205 LYS A N 1
ATOM 1620 C CA . LYS A 1 205 ? 1.888 6.946 15.432 1.00 94.62 205 LYS A CA 1
ATOM 1621 C C . LYS A 1 205 ? 2.127 6.053 14.218 1.00 94.62 205 LYS A C 1
ATOM 1623 O O . LYS A 1 205 ? 2.527 6.557 13.174 1.00 94.62 205 LYS A O 1
ATOM 1628 N N . THR A 1 206 ? 1.924 4.744 14.354 1.00 95.94 206 THR A N 1
ATOM 1629 C CA . THR A 1 206 ? 2.321 3.749 13.345 1.00 95.94 206 THR A CA 1
ATOM 1630 C C . THR A 1 206 ? 1.149 3.183 12.552 1.00 95.94 206 THR A C 1
ATOM 1632 O O . THR A 1 206 ? 1.352 2.696 11.442 1.00 95.94 206 THR A O 1
ATOM 1635 N N . TYR A 1 207 ? -0.085 3.260 13.068 1.00 95.12 207 TYR A N 1
ATOM 1636 C CA . TYR A 1 207 ? -1.255 2.605 12.466 1.00 95.12 207 TYR A CA 1
ATOM 1637 C C . TYR A 1 207 ? -1.503 2.965 10.989 1.00 95.12 207 TYR A C 1
ATOM 1639 O O . TYR A 1 207 ? -2.057 2.154 10.246 1.00 95.12 207 TYR A O 1
ATOM 1647 N N . SER A 1 208 ? -1.092 4.163 10.562 1.00 92.88 208 SER A N 1
ATOM 1648 C CA . SER A 1 208 ? -1.311 4.704 9.218 1.00 92.88 208 SER A CA 1
ATOM 1649 C C . SER A 1 208 ? -0.076 4.660 8.307 1.00 92.88 208 SER A C 1
ATOM 1651 O O . SER A 1 208 ? -0.152 5.123 7.168 1.00 92.88 208 SER A O 1
ATOM 1653 N N . GLU A 1 209 ? 1.040 4.063 8.746 1.00 93.56 209 GLU A N 1
ATOM 1654 C CA . GLU A 1 209 ? 2.334 4.070 8.036 1.00 93.56 209 GLU A CA 1
ATOM 1655 C C . GLU A 1 209 ? 2.248 3.540 6.593 1.00 93.56 209 GLU A C 1
ATOM 1657 O O . GLU A 1 209 ? 2.853 4.092 5.672 1.00 93.56 209 GLU A O 1
ATOM 1662 N N . TYR A 1 210 ? 1.441 2.501 6.364 1.00 93.44 210 TYR A N 1
ATOM 1663 C CA . TYR A 1 210 ? 1.265 1.891 5.038 1.00 93.44 210 TYR A CA 1
ATOM 1664 C C . TYR A 1 210 ? 0.170 2.548 4.191 1.00 93.44 210 TYR A C 1
ATOM 1666 O O . TYR A 1 210 ? -0.099 2.125 3.058 1.00 93.44 210 TYR A O 1
ATOM 1674 N N . GLY A 1 211 ? -0.438 3.608 4.718 1.00 90.81 211 GLY A N 1
ATOM 1675 C CA . GLY A 1 211 ? -1.474 4.387 4.069 1.00 90.81 211 GLY A CA 1
ATOM 1676 C C . GLY A 1 211 ? -2.840 3.708 4.043 1.00 90.81 211 GLY A C 1
ATOM 1677 O O . GLY A 1 211 ? -3.038 2.573 4.474 1.00 90.81 211 GLY A O 1
ATOM 1678 N N . TRP A 1 212 ? -3.804 4.446 3.508 1.00 91.31 212 TRP A N 1
ATOM 1679 C CA . TRP A 1 212 ? -5.210 4.064 3.492 1.00 91.31 212 TRP A CA 1
ATOM 1680 C C . TRP A 1 212 ? -5.524 2.850 2.596 1.00 91.31 212 TRP A C 1
ATOM 1682 O O . TRP A 1 212 ? -4.857 2.605 1.579 1.00 91.31 212 TRP A O 1
ATOM 1692 N N . SER A 1 213 ? -6.577 2.110 2.953 1.00 91.75 213 SER A N 1
ATOM 1693 C CA . SER A 1 213 ? -7.090 0.939 2.233 1.00 91.75 213 SER A CA 1
ATOM 1694 C C . SER A 1 213 ? -8.608 1.010 2.026 1.00 91.75 213 SER A C 1
ATOM 1696 O O . SER A 1 213 ? -9.328 1.545 2.858 1.00 91.75 213 SER A O 1
ATOM 1698 N N . ARG A 1 214 ? -9.104 0.389 0.946 1.00 89.56 214 ARG A N 1
ATOM 1699 C CA . ARG A 1 214 ? -10.543 0.105 0.737 1.00 89.56 214 ARG A CA 1
ATOM 1700 C C . ARG A 1 214 ? -10.984 -1.222 1.343 1.00 89.56 214 ARG A C 1
ATOM 1702 O O . ARG A 1 214 ? -12.161 -1.553 1.308 1.00 89.56 214 ARG A O 1
ATOM 1709 N N . ASN A 1 215 ? -10.039 -2.034 1.812 1.00 94.25 215 ASN A N 1
ATOM 1710 C CA . ASN A 1 215 ? -10.295 -3.421 2.181 1.00 94.25 215 ASN A CA 1
ATOM 1711 C C . ASN A 1 215 ? -10.780 -3.543 3.631 1.00 94.25 215 ASN A C 1
ATOM 1713 O O . ASN A 1 215 ? -10.253 -4.350 4.391 1.00 94.25 215 ASN A O 1
ATOM 1717 N N . CYS A 1 216 ? -11.744 -2.716 4.019 1.00 93.19 216 CYS A N 1
ATOM 1718 C CA . CYS A 1 216 ? -12.458 -2.840 5.280 1.00 93.19 216 CYS A CA 1
ATOM 1719 C C . CYS A 1 216 ? -13.951 -2.937 5.017 1.00 93.19 216 CYS A C 1
ATOM 1721 O O . CYS A 1 216 ? -14.437 -2.551 3.956 1.00 93.19 216 CYS A O 1
ATOM 1723 N N . TRP A 1 217 ? -14.664 -3.483 5.989 1.00 92.19 217 TRP A N 1
ATOM 1724 C CA . TRP A 1 217 ? -16.100 -3.655 5.917 1.00 92.19 217 TRP A CA 1
ATOM 1725 C C . TRP A 1 217 ? -16.684 -3.623 7.322 1.00 92.19 217 TRP A C 1
ATOM 1727 O O . TRP A 1 217 ? -16.277 -4.414 8.171 1.00 92.19 217 TRP A O 1
ATOM 1737 N N . GLN A 1 218 ? -17.625 -2.710 7.568 1.00 90.56 218 GLN A N 1
ATOM 1738 C CA . GLN A 1 218 ? -18.344 -2.597 8.842 1.00 90.56 218 GLN A CA 1
ATOM 1739 C C . GLN A 1 218 ? -17.415 -2.506 10.066 1.00 90.56 218 GLN A C 1
ATOM 1741 O O . GLN A 1 218 ? -17.624 -3.177 11.079 1.00 90.56 218 GLN A O 1
ATOM 1746 N N . GLY A 1 219 ? -16.365 -1.686 9.972 1.00 91.12 219 GLY A N 1
ATOM 1747 C CA . GLY A 1 219 ? -15.457 -1.448 11.098 1.00 91.12 219 GLY A CA 1
ATOM 1748 C C . GLY A 1 219 ? -14.436 -2.560 11.358 1.00 91.12 219 GLY A C 1
ATOM 1749 O O . GLY A 1 219 ? -13.780 -2.576 12.396 1.00 91.12 219 GLY A O 1
ATOM 1750 N N . VAL A 1 220 ? -14.264 -3.501 10.428 1.00 95.50 220 VAL A N 1
ATOM 1751 C CA . VAL A 1 220 ? -13.177 -4.486 10.490 1.00 95.50 220 VAL A CA 1
ATOM 1752 C C . VAL A 1 220 ? -12.371 -4.509 9.200 1.00 95.50 220 VAL A C 1
ATOM 1754 O O . VAL A 1 220 ? -12.895 -4.266 8.113 1.00 95.50 220 VAL A O 1
ATOM 1757 N N . GLY A 1 221 ? -11.078 -4.795 9.310 1.00 96.88 221 GLY A N 1
ATOM 1758 C CA . GLY A 1 221 ? -10.187 -4.910 8.165 1.00 96.88 221 GLY A CA 1
ATOM 1759 C C . GLY A 1 221 ? -10.230 -6.297 7.535 1.00 96.88 221 GLY A C 1
ATOM 1760 O O . GLY A 1 221 ? -10.485 -7.294 8.206 1.00 96.88 221 GLY A O 1
ATOM 1761 N N . GLY A 1 222 ? -9.976 -6.373 6.233 1.00 96.44 222 GLY A N 1
ATOM 1762 C CA . GLY A 1 222 ? -9.764 -7.612 5.494 1.00 96.44 222 GLY A CA 1
ATOM 1763 C C . GLY A 1 222 ? -8.328 -8.131 5.627 1.00 96.44 222 GLY A C 1
ATOM 1764 O O . GLY A 1 222 ? -7.592 -7.788 6.552 1.00 96.44 222 GLY A O 1
ATOM 1765 N N . SER A 1 223 ? -7.904 -8.984 4.693 1.00 95.38 223 SER A N 1
ATOM 1766 C CA . SER A 1 223 ? -6.520 -9.485 4.655 1.00 95.38 223 SER A CA 1
ATOM 1767 C C . SER A 1 223 ? -5.514 -8.338 4.466 1.00 95.38 223 SER A C 1
ATOM 1769 O O . SER A 1 223 ? -5.696 -7.508 3.573 1.00 95.38 223 SER A O 1
ATOM 1771 N N . ASN A 1 224 ? -4.435 -8.319 5.263 1.00 95.12 224 ASN A N 1
ATOM 1772 C CA . ASN A 1 224 ? -3.382 -7.282 5.266 1.00 95.12 224 ASN A CA 1
ATOM 1773 C C . ASN A 1 224 ? -3.925 -5.844 5.365 1.00 95.12 224 ASN A C 1
ATOM 1775 O O . ASN A 1 224 ? -3.437 -4.919 4.710 1.00 95.12 224 ASN A O 1
ATOM 1779 N N . THR A 1 225 ? -5.012 -5.651 6.103 1.00 96.94 225 THR A N 1
ATOM 1780 C CA . THR A 1 225 ? -5.632 -4.343 6.299 1.00 96.94 225 THR A CA 1
ATOM 1781 C C . THR A 1 225 ? -6.216 -4.286 7.701 1.00 96.94 225 THR A C 1
ATOM 1783 O O . THR A 1 225 ? -6.897 -5.208 8.134 1.00 96.94 225 THR A O 1
ATOM 1786 N N . ASN A 1 226 ? -5.937 -3.197 8.397 1.00 97.50 226 ASN A N 1
ATOM 1787 C CA . ASN A 1 226 ? -6.392 -2.903 9.739 1.00 97.50 226 ASN A CA 1
ATOM 1788 C C . ASN A 1 226 ? -7.532 -1.892 9.659 1.00 97.50 226 ASN A C 1
ATOM 1790 O O . ASN A 1 226 ? -7.357 -0.811 9.098 1.00 97.50 226 ASN A O 1
ATOM 1794 N N . PHE A 1 227 ? -8.679 -2.221 10.248 1.00 96.19 227 PHE A N 1
ATOM 1795 C CA . PHE A 1 227 ? -9.613 -1.180 10.653 1.00 96.19 227 PHE A CA 1
ATOM 1796 C C . PHE A 1 227 ? -9.247 -0.744 12.069 1.00 96.19 227 PHE A C 1
ATOM 1798 O O . PHE A 1 227 ? -9.240 -1.579 12.975 1.00 96.19 227 PHE A O 1
ATOM 1805 N N . VAL A 1 228 ? -8.900 0.529 12.239 1.00 95.94 228 VAL A N 1
ATOM 1806 C CA . VAL A 1 228 ? -8.262 1.060 13.447 1.00 95.94 228 VAL A CA 1
ATOM 1807 C C . VAL A 1 228 ? -9.243 1.917 14.240 1.00 95.94 228 VAL A C 1
ATOM 1809 O O . VAL A 1 228 ? -10.010 2.694 13.668 1.00 95.94 228 VAL A O 1
ATOM 1812 N N . TYR A 1 229 ? -9.176 1.786 15.559 1.00 94.62 229 TYR A N 1
ATOM 1813 C CA . TYR A 1 229 ? -9.925 2.553 16.544 1.00 94.62 229 TYR A CA 1
ATOM 1814 C C . TYR A 1 229 ? -8.973 3.185 17.560 1.00 94.62 229 TYR A C 1
ATOM 1816 O O . TYR A 1 229 ? -7.963 2.582 17.924 1.00 94.62 229 TYR A O 1
ATOM 1824 N N . GLU A 1 230 ? -9.327 4.367 18.052 1.00 92.94 230 GLU A N 1
ATOM 1825 C CA . GLU A 1 230 ? -8.646 5.061 19.146 1.00 92.94 230 GLU A CA 1
ATOM 1826 C C . GLU A 1 230 ? -9.511 5.011 20.404 1.00 92.94 230 GLU A C 1
ATOM 1828 O O . GLU A 1 230 ? -10.710 5.286 20.344 1.00 92.94 230 GLU A O 1
ATOM 1833 N N . PHE A 1 231 ? -8.913 4.669 21.544 1.00 92.06 231 PHE A N 1
ATOM 1834 C CA . PHE A 1 231 ? -9.568 4.828 22.838 1.00 92.06 231 PHE A CA 1
ATOM 1835 C C . PHE A 1 231 ? -9.629 6.311 23.196 1.00 92.06 231 PHE A C 1
ATOM 1837 O O . PHE A 1 231 ? -8.606 6.993 23.183 1.00 92.06 231 PHE A O 1
ATOM 1844 N N . VAL A 1 232 ? -10.812 6.804 23.556 1.00 87.31 232 VAL A N 1
ATOM 1845 C CA . VAL A 1 232 ? -10.967 8.184 24.016 1.00 87.31 232 VAL A CA 1
ATOM 1846 C C . VAL A 1 232 ? -10.914 8.223 25.537 1.00 87.31 232 VAL A C 1
ATOM 1848 O O . VAL A 1 232 ? -11.608 7.482 26.233 1.00 87.31 232 VAL A O 1
ATOM 1851 N N . ASP A 1 233 ? -10.088 9.116 26.071 1.00 73.56 233 ASP A N 1
ATOM 1852 C CA . ASP A 1 233 ? -10.226 9.527 27.460 1.00 73.56 233 ASP A CA 1
ATOM 1853 C C . ASP A 1 233 ? -11.499 10.378 27.559 1.00 73.56 233 ASP A C 1
ATOM 1855 O O . ASP A 1 233 ? -11.722 11.232 26.697 1.00 73.56 233 ASP A O 1
ATOM 1859 N N . GLY A 1 234 ? -12.319 10.182 28.599 1.00 58.03 234 GLY A N 1
ATOM 1860 C CA . GLY A 1 234 ? -13.622 10.846 28.819 1.00 58.03 234 GLY A CA 1
ATOM 1861 C C . GLY A 1 234 ? -13.594 12.379 28.991 1.00 58.03 234 GLY A C 1
ATOM 1862 O O . GLY A 1 234 ? -14.404 12.944 29.721 1.00 58.03 234 GLY A O 1
ATOM 1863 N N . LYS A 1 235 ? -12.637 13.071 28.364 1.00 44.03 235 LYS A N 1
ATOM 1864 C CA . LYS A 1 235 ? -12.440 14.523 28.325 1.00 44.03 235 LYS A CA 1
ATOM 1865 C C . LYS A 1 235 ? -12.257 15.080 26.905 1.00 44.03 235 LYS A C 1
ATOM 1867 O O . LYS A 1 235 ? -11.618 16.117 26.745 1.00 44.03 235 LYS A O 1
ATOM 1872 N N . LYS A 1 236 ? -12.818 14.444 25.875 1.00 39.88 236 LYS A N 1
ATOM 1873 C CA . LYS A 1 236 ? -12.974 15.079 24.556 1.00 39.88 236 LYS A CA 1
ATOM 1874 C C . LYS A 1 236 ? -14.357 14.810 23.971 1.00 39.88 236 LYS A C 1
ATOM 1876 O O . LYS A 1 236 ? -14.517 13.999 23.069 1.00 39.88 236 LYS A O 1
ATOM 1881 N N . ASN A 1 237 ? -15.347 15.544 24.473 1.00 30.86 237 ASN A N 1
ATOM 1882 C CA . ASN A 1 237 ? -16.370 16.069 23.571 1.00 30.86 237 ASN A CA 1
ATOM 1883 C C . ASN A 1 237 ? -15.787 17.343 22.925 1.00 30.86 237 ASN A C 1
ATOM 1885 O O . ASN A 1 237 ? -15.020 18.029 23.607 1.00 30.86 237 ASN A O 1
ATOM 1889 N N . PRO A 1 238 ? -16.079 17.618 21.642 1.00 40.72 238 PRO A N 1
ATOM 1890 C CA . PRO A 1 238 ? -15.623 18.825 20.951 1.00 40.72 238 PRO A CA 1
ATOM 1891 C C . PRO A 1 238 ? -16.045 20.117 21.660 1.00 40.72 238 PRO A C 1
ATOM 1893 O O . PRO A 1 238 ? -17.113 20.116 22.319 1.00 40.72 238 PRO A O 1
#

Radius of gyration: 28.14 Å; chains: 1; bounding box: 61×55×73 Å

Foldseek 3Di:
DDKDKDKDDWDDWPDPAAKTKIFIDIFIWDDPDPPDIDTDDPVVHPDDGDPDDGMDIDHQHKFQKAKDWDFWDFFPDLAQKGKIFTDIFTWIQHNNRDIDTDDPVSHVVHDYDDGMDMFRNQGHDDPFDQAPVRWTKTWRGKAFADPVDGLFPDFQDFCPVPAPPVCLVVLVSVLVVSVCVVPVPFFKWWAEQSRTITTHDVSVPRVQVRHGDPQDHNQHGRHRMTGMMGTDDPPDDD

Secondary structure (DSSP, 8-state):
--EEEEEPPPPPPS-SSSSEEEE--EEEEEE-SSS-EEEE-GGG--SPPP----EEEE--SPPPPEEEE-PPPPPS-SSS-EEEE--EEEEEE-TTS-EEE--GGGGTTSPPPP-EEEES-S----SSEE-TTS-EEEEEEEEE--SSS-SS-EEEEE-GGG--TT-THHHHHHHHHHHHHH-TT--EEEEETTTEEEE-TTHHHHTTTT-B-S-EETTEE-TTEEEEEEEEPTT---

Organism: Acropora cervicornis (NCBI:txid6130)